Protein AF-A0A961RM47-F1 (afdb_monomer)

Radius of gyration: 22.59 Å; Cα contacts (8 Å, |Δi|>4): 693; chains: 1; bounding box: 58×52×68 Å

Nearest PDB structures (foldseek):
  6upo-assembly1_B  TM=9.984E-01  e=1.044E-50  Leishmania major strain Friedlin
  6mso-assembly1_A  TM=9.895E-01  e=4.069E-50  Leishmania major
  6uql-assembly1_A  TM=9.989E-01  e=3.129E-49  Leishmania major strain Friedlin
  6uqm-assembly1_B  TM=9.995E-01  e=8.415E-49  Leishmania major strain Friedlin
  6uq9-assembly1_B  TM=9.993E-01  e=1.013E-48  Leishmania major strain Friedlin

Solvent-accessible surface area (backbone atoms only — not comparable to full-atom values): 16684 Å² total; per-residue (Å²): 84,38,19,33,36,8,36,21,44,20,25,88,41,68,67,56,20,46,51,46,12,55,39,36,26,68,56,72,52,71,84,48,49,68,60,73,57,94,85,46,52,62,18,34,38,65,66,60,21,52,53,50,42,56,50,43,39,69,57,44,48,8,52,72,79,43,45,48,42,30,45,77,45,54,37,31,40,41,39,44,50,53,93,93,53,72,46,72,31,76,38,66,26,50,74,78,68,82,83,75,58,71,52,76,56,101,90,45,82,48,69,57,86,73,87,87,70,68,68,82,74,59,72,91,77,64,69,87,77,48,82,84,76,62,47,75,42,66,45,84,45,60,46,71,55,44,48,62,54,54,70,78,53,61,57,68,40,44,34,27,36,29,34,53,33,28,28,36,29,76,66,39,49,52,53,53,48,53,38,47,76,71,70,43,76,69,56,64,68,41,41,54,28,39,35,30,25,34,48,55,45,79,58,51,90,96,49,57,41,17,44,45,34,46,35,68,41,51,83,52,45,90,48,45,50,66,35,33,77,59,56,13,57,43,36,32,35,17,15,75,64,45,55,52,67,43,32,58,30,14,38,73,65,58,16,37,35,30,34,32,75,62,68,61,13,56,55,40,14,72,72,18,36,67,40,68,42,81,74,43,58,71,90,54,54,52,36,19,30,30,40,33,36,33,40,69,36,62,31,24,35,31,27,32,43,79,49,47,48,59,42,41,90,65,77,55,67

Structure (mmCIF, N/CA/C/O backbone):
data_AF-A0A961RM47-F1
#
_entry.id   AF-A0A961RM47-F1
#
loop_
_atom_site.group_PDB
_atom_site.id
_atom_site.type_symbol
_atom_site.label_atom_id
_atom_site.label_alt_id
_atom_site.label_comp_id
_atom_site.label_asym_id
_atom_site.label_entity_id
_atom_site.label_seq_id
_atom_site.pdbx_PDB_ins_code
_atom_site.Cartn_x
_atom_site.Cartn_y
_atom_site.Cartn_z
_atom_site.occupancy
_atom_site.B_iso_or_equiv
_atom_site.auth_seq_id
_atom_site.auth_comp_id
_atom_site.auth_asym_id
_atom_site.auth_atom_id
_atom_site.pdbx_PDB_model_num
ATOM 1 N N . PRO A 1 1 ? 4.386 -5.944 -2.459 1.00 93.81 1 PRO A N 1
ATOM 2 C CA . PRO A 1 1 ? 5.304 -6.974 -3.000 1.00 93.81 1 PRO A CA 1
ATOM 3 C C . PRO A 1 1 ? 4.533 -8.287 -3.236 1.00 93.81 1 PRO A C 1
ATOM 5 O O . PRO A 1 1 ? 3.444 -8.417 -2.668 1.00 93.81 1 PRO A O 1
ATOM 8 N N . PRO A 1 2 ? 5.068 -9.217 -4.049 1.00 98.00 2 PRO A N 1
ATOM 9 C CA . PRO A 1 2 ? 6.375 -9.130 -4.708 1.00 98.00 2 PRO A CA 1
ATOM 10 C C . PRO A 1 2 ? 6.425 -8.018 -5.769 1.00 98.00 2 PRO A C 1
ATOM 12 O O . PRO A 1 2 ? 5.392 -7.604 -6.293 1.00 98.00 2 PRO A O 1
ATOM 15 N N . TYR A 1 3 ? 7.605 -7.443 -5.983 1.00 98.69 3 TYR A N 1
ATOM 16 C CA . TYR A 1 3 ? 7.818 -6.315 -6.895 1.00 98.69 3 TYR A CA 1
ATOM 17 C C . TYR A 1 3 ? 8.601 -6.713 -8.142 1.00 98.69 3 TYR A C 1
ATOM 19 O O . TYR A 1 3 ? 9.455 -7.590 -8.084 1.00 98.69 3 TYR A O 1
ATOM 27 N N . HIS A 1 4 ? 8.382 -5.992 -9.234 1.00 98.81 4 HIS A N 1
ATOM 28 C CA . HIS A 1 4 ? 9.352 -5.909 -10.324 1.00 98.81 4 HIS A CA 1
ATOM 29 C C . HIS A 1 4 ? 10.201 -4.666 -10.092 1.00 98.81 4 HIS A C 1
ATOM 31 O O . HIS A 1 4 ? 9.726 -3.547 -10.304 1.00 98.81 4 HIS A O 1
ATOM 37 N N . LEU A 1 5 ? 11.403 -4.858 -9.549 1.00 98.81 5 LEU A N 1
ATOM 38 C CA . LEU A 1 5 ? 12.279 -3.769 -9.125 1.00 98.81 5 LEU A CA 1
ATOM 39 C C . LEU A 1 5 ? 13.073 -3.239 -10.317 1.00 98.81 5 LEU A C 1
ATOM 41 O O . LEU A 1 5 ? 13.723 -4.003 -11.018 1.00 98.81 5 LEU A O 1
ATOM 45 N N . ALA A 1 6 ? 13.064 -1.927 -10.516 1.00 98.88 6 ALA A N 1
ATOM 46 C CA . ALA A 1 6 ? 13.886 -1.250 -11.504 1.00 98.88 6 ALA A CA 1
ATOM 47 C C . ALA A 1 6 ? 14.847 -0.282 -10.823 1.00 98.88 6 ALA A C 1
ATOM 49 O O . ALA A 1 6 ? 14.439 0.512 -9.973 1.00 98.88 6 ALA A O 1
ATOM 50 N N . ILE A 1 7 ? 16.108 -0.329 -11.236 1.00 98.88 7 ILE A N 1
ATOM 51 C CA . ILE A 1 7 ? 17.166 0.568 -10.783 1.00 98.88 7 ILE A CA 1
ATOM 52 C C . ILE A 1 7 ? 17.839 1.156 -12.016 1.00 98.88 7 ILE A C 1
ATOM 54 O O . ILE A 1 7 ? 18.213 0.435 -12.937 1.00 98.88 7 ILE A O 1
ATOM 58 N N . VAL A 1 8 ? 17.993 2.475 -12.042 1.00 98.88 8 VAL A N 1
ATOM 59 C CA . VAL A 1 8 ? 18.683 3.174 -13.127 1.00 98.88 8 VAL A CA 1
ATOM 60 C C . VAL A 1 8 ? 19.821 3.990 -12.552 1.00 98.88 8 VAL A C 1
ATOM 62 O O . VAL A 1 8 ? 19.594 4.834 -11.687 1.00 98.88 8 VAL A O 1
ATOM 65 N N . ILE A 1 9 ? 21.033 3.748 -13.046 1.00 98.88 9 ILE A N 1
ATOM 66 C CA . ILE A 1 9 ? 22.265 4.395 -12.590 1.00 98.88 9 ILE A CA 1
ATOM 67 C C . ILE A 1 9 ? 22.810 5.255 -13.730 1.00 98.88 9 ILE A C 1
ATOM 69 O O . ILE A 1 9 ? 23.133 4.742 -14.802 1.00 98.88 9 ILE A O 1
ATOM 73 N N . GLY A 1 10 ? 22.945 6.555 -13.483 1.00 98.69 10 GLY A N 1
ATOM 74 C CA . GLY A 1 10 ? 23.274 7.539 -14.509 1.00 98.69 10 GLY A CA 1
ATOM 75 C C . GLY A 1 10 ? 22.025 8.130 -15.160 1.00 98.69 10 GLY A C 1
ATOM 76 O O . GLY A 1 10 ? 20.896 7.902 -14.727 1.00 98.69 10 GLY A O 1
ATOM 77 N N . GLY A 1 11 ? 22.226 8.924 -16.201 1.00 98.38 11 GLY A N 1
ATOM 78 C CA . GLY A 1 11 ? 21.185 9.702 -16.858 1.00 98.38 11 GLY A CA 1
ATOM 79 C C . GLY A 1 11 ? 21.648 11.133 -17.090 1.00 98.38 11 GLY A C 1
ATOM 80 O O . GLY A 1 11 ? 22.460 11.677 -16.338 1.00 98.38 11 GLY A O 1
ATOM 81 N N . THR A 1 12 ? 21.124 11.745 -18.146 1.00 98.25 12 THR A N 1
ATOM 82 C CA . THR A 1 12 ? 21.448 13.127 -18.526 1.00 98.25 12 THR A CA 1
ATOM 83 C C . THR A 1 12 ? 20.755 14.158 -17.637 1.00 98.25 12 THR A C 1
ATOM 85 O O . THR A 1 12 ? 21.216 15.291 -17.544 1.00 98.25 12 THR A O 1
ATOM 88 N N . SER A 1 13 ? 19.677 13.759 -16.962 1.00 98.62 13 SER A N 1
ATOM 89 C CA . SER A 1 13 ? 18.935 14.563 -15.994 1.00 98.62 13 SER A CA 1
ATOM 90 C C . SER A 1 13 ? 18.099 13.675 -15.067 1.00 98.62 13 SER A C 1
ATOM 92 O O . SER A 1 13 ? 17.970 12.464 -15.290 1.00 98.62 13 SER A O 1
ATOM 94 N N . ALA A 1 14 ? 17.527 14.265 -14.016 1.00 98.62 14 ALA A N 1
ATOM 95 C CA . ALA A 1 14 ? 16.688 13.540 -13.064 1.00 98.62 14 ALA A CA 1
ATOM 96 C C . ALA A 1 14 ? 15.416 12.989 -13.734 1.00 98.62 14 ALA A C 1
ATOM 98 O O . ALA A 1 14 ? 15.058 11.828 -13.545 1.00 98.62 14 ALA A O 1
ATOM 99 N N . GLU A 1 15 ? 14.763 13.787 -14.575 1.00 98.56 15 GLU A N 1
ATOM 100 C CA . GLU A 1 15 ? 13.557 13.403 -15.302 1.00 98.56 15 GLU A CA 1
ATOM 101 C C . GLU A 1 15 ? 13.822 12.311 -16.351 1.00 98.56 15 GLU A C 1
ATOM 103 O O . GLU A 1 15 ? 13.001 11.404 -16.511 1.00 98.56 15 GLU A O 1
ATOM 108 N N . MET A 1 16 ? 14.988 12.321 -17.009 1.00 98.75 16 MET A N 1
ATOM 109 C CA . MET A 1 16 ? 15.390 11.254 -17.932 1.00 98.75 16 MET A CA 1
ATOM 110 C C . MET A 1 16 ? 15.690 9.944 -17.189 1.00 98.75 16 MET A C 1
ATOM 112 O O . MET A 1 16 ? 15.254 8.872 -17.626 1.00 98.75 16 MET A O 1
ATOM 116 N N . ASN A 1 17 ? 16.350 10.024 -16.029 1.00 98.81 17 ASN A N 1
ATOM 117 C CA . ASN A 1 17 ? 16.557 8.874 -15.152 1.00 98.81 17 ASN A CA 1
ATOM 118 C C . ASN A 1 17 ? 15.210 8.277 -14.702 1.00 98.81 17 ASN A C 1
ATOM 120 O O . ASN A 1 17 ? 14.955 7.100 -14.954 1.00 98.81 17 ASN A O 1
ATOM 124 N N . LEU A 1 18 ? 14.299 9.082 -14.146 1.00 98.75 18 LEU A N 1
ATOM 125 C CA . LEU A 1 18 ? 12.999 8.602 -13.657 1.00 98.75 18 LEU A CA 1
ATOM 126 C C . LEU A 1 18 ? 12.091 8.069 -14.775 1.00 98.75 18 LEU A C 1
ATOM 128 O O . LEU A 1 18 ? 11.392 7.071 -14.577 1.00 98.75 18 LEU A O 1
ATOM 132 N N . LYS A 1 19 ? 12.133 8.662 -15.976 1.00 98.88 19 LYS A N 1
ATOM 133 C CA . LYS A 1 19 ? 11.473 8.094 -17.162 1.00 98.88 19 LYS A CA 1
ATOM 134 C C . LYS A 1 19 ? 12.024 6.704 -17.482 1.00 98.88 19 LYS A C 1
ATOM 136 O O . LYS A 1 19 ? 11.253 5.785 -17.753 1.00 98.88 19 LYS A O 1
ATOM 141 N N . THR A 1 20 ? 13.342 6.533 -17.424 1.00 98.88 20 THR A N 1
ATOM 142 C CA . THR A 1 20 ? 13.988 5.238 -17.673 1.00 98.88 20 THR A CA 1
ATOM 143 C C . THR A 1 20 ? 13.618 4.222 -16.594 1.00 98.88 20 THR A C 1
ATOM 145 O O . THR A 1 20 ? 13.301 3.086 -16.933 1.00 98.88 20 THR A O 1
ATOM 148 N N . VAL A 1 21 ? 13.550 4.627 -15.318 1.00 98.88 21 VAL A N 1
ATOM 149 C CA . VAL A 1 21 ? 13.086 3.768 -14.212 1.00 98.88 21 VAL A CA 1
ATOM 150 C C . VAL A 1 21 ? 11.674 3.260 -14.488 1.00 98.88 21 VAL A C 1
ATOM 152 O O . VAL A 1 21 ? 11.415 2.066 -14.353 1.00 98.88 21 VAL A O 1
ATOM 155 N N . LYS A 1 22 ? 10.764 4.147 -14.915 1.00 98.81 22 LYS A N 1
ATOM 156 C CA . LYS A 1 22 ? 9.390 3.778 -15.277 1.00 98.81 22 LYS A CA 1
ATOM 157 C C . LYS A 1 22 ? 9.361 2.734 -16.396 1.00 98.81 22 LYS A C 1
ATOM 159 O O . LYS A 1 22 ? 8.669 1.732 -16.257 1.00 98.81 22 LYS A O 1
ATOM 164 N N . LEU A 1 23 ? 10.110 2.946 -17.476 1.00 98.81 23 LEU A N 1
ATOM 165 C CA . LEU A 1 23 ? 10.148 2.010 -18.607 1.00 98.81 23 LEU A CA 1
ATOM 166 C C . LEU A 1 23 ? 10.798 0.668 -18.233 1.00 98.81 23 LEU A C 1
ATOM 168 O O . LEU A 1 23 ? 10.326 -0.391 -18.645 1.00 98.81 23 LEU A O 1
ATOM 172 N N . ALA A 1 24 ? 11.852 0.696 -17.417 1.00 98.81 24 ALA A N 1
ATOM 173 C CA . ALA A 1 24 ? 12.503 -0.505 -16.909 1.00 98.81 24 ALA A CA 1
ATOM 174 C C . ALA A 1 24 ? 11.564 -1.312 -15.995 1.00 98.81 24 ALA A C 1
ATOM 176 O O . ALA A 1 24 ? 11.477 -2.530 -16.137 1.00 98.81 24 ALA A O 1
ATOM 177 N N . SER A 1 25 ? 10.784 -0.657 -15.121 1.00 98.75 25 SER A N 1
ATOM 178 C CA . SER A 1 25 ? 9.844 -1.359 -14.231 1.00 98.75 25 SER A CA 1
ATOM 179 C C . SER A 1 25 ? 8.711 -2.048 -14.994 1.00 98.75 25 SER A C 1
ATOM 181 O O . SER A 1 25 ? 8.112 -2.990 -14.486 1.00 98.75 25 SER A O 1
ATOM 183 N N . THR A 1 26 ? 8.410 -1.598 -16.215 1.00 98.56 26 THR A N 1
ATOM 184 C CA . THR A 1 26 ? 7.428 -2.214 -17.122 1.00 98.56 26 THR A CA 1
ATOM 185 C C . THR A 1 26 ? 8.073 -3.125 -18.168 1.00 98.56 26 THR A C 1
ATOM 187 O O . THR A 1 26 ? 7.405 -3.489 -19.128 1.00 98.56 26 THR A O 1
ATOM 190 N N . ARG A 1 27 ? 9.362 -3.482 -18.011 1.00 98.69 27 ARG A N 1
ATOM 191 C CA . ARG A 1 27 ? 10.113 -4.424 -18.875 1.00 98.69 27 ARG A CA 1
ATOM 192 C C . ARG A 1 27 ? 10.206 -3.975 -20.336 1.00 98.69 27 ARG A C 1
ATOM 194 O O . ARG A 1 27 ? 10.596 -4.730 -21.219 1.00 98.69 27 ARG A O 1
ATOM 201 N N . TYR A 1 28 ? 9.922 -2.698 -20.591 1.00 98.75 28 TYR A N 1
ATOM 202 C CA . TYR A 1 28 ? 9.970 -2.103 -21.927 1.00 98.75 28 TYR A CA 1
ATOM 203 C C . TYR A 1 28 ? 11.396 -2.101 -22.500 1.00 98.75 28 TYR A C 1
ATOM 205 O O . TYR A 1 28 ? 11.596 -2.068 -23.710 1.00 98.75 28 TYR A O 1
ATOM 213 N N . LEU A 1 29 ? 12.395 -2.128 -21.616 1.00 98.56 29 LEU A N 1
ATOM 214 C CA . LEU A 1 29 ? 13.816 -2.029 -21.943 1.00 98.56 29 LEU A CA 1
ATOM 215 C C . LEU A 1 29 ? 14.546 -3.380 -21.900 1.00 98.56 29 LEU A C 1
ATOM 217 O O . LEU A 1 29 ? 15.774 -3.406 -21.937 1.00 98.56 29 LEU A O 1
ATOM 221 N N . ASP A 1 30 ? 13.823 -4.502 -21.843 1.00 98.56 30 ASP A N 1
ATOM 222 C CA . ASP A 1 30 ? 14.430 -5.836 -21.728 1.00 98.56 30 ASP A CA 1
ATOM 223 C C . ASP A 1 30 ? 15.307 -6.209 -22.934 1.00 98.56 30 ASP A C 1
ATOM 225 O O . ASP A 1 30 ? 16.220 -7.018 -22.783 1.00 98.56 30 ASP A O 1
ATOM 229 N N . GLY A 1 31 ? 15.061 -5.594 -24.097 1.00 98.19 31 GLY A N 1
ATOM 230 C CA . GLY A 1 31 ? 15.830 -5.782 -25.331 1.00 98.19 31 GLY A CA 1
ATOM 231 C C . GLY A 1 31 ? 17.058 -4.877 -25.496 1.00 98.19 31 GLY A C 1
ATOM 232 O O . GLY A 1 31 ? 17.636 -4.858 -26.581 1.00 98.19 31 GLY A O 1
ATOM 233 N N . LEU A 1 32 ? 17.449 -4.094 -24.482 1.00 98.56 32 LEU A N 1
ATOM 234 C CA . LEU A 1 32 ? 18.686 -3.305 -24.541 1.00 98.56 32 LEU A CA 1
ATOM 235 C C . LEU A 1 32 ? 19.937 -4.205 -24.636 1.00 98.56 32 LEU A C 1
ATOM 237 O O . LEU A 1 32 ? 19.917 -5.337 -24.147 1.00 98.56 32 LEU A O 1
ATOM 241 N N . PRO A 1 33 ? 21.059 -3.696 -25.188 1.00 98.38 33 PRO A N 1
ATOM 242 C CA . PRO A 1 33 ? 22.355 -4.360 -25.073 1.00 98.38 33 PRO A CA 1
ATOM 243 C C . PRO A 1 33 ? 22.712 -4.638 -23.609 1.00 98.38 33 PRO A C 1
ATOM 245 O O . PRO A 1 33 ? 22.282 -3.912 -22.715 1.00 98.38 33 PRO A O 1
ATOM 248 N N . THR A 1 34 ? 23.541 -5.650 -23.358 1.00 98.62 34 THR A N 1
ATOM 249 C CA . THR A 1 34 ? 23.945 -6.052 -21.995 1.00 98.62 34 THR A CA 1
ATOM 250 C C . THR A 1 34 ? 25.339 -5.566 -21.595 1.00 98.62 34 THR A C 1
ATOM 252 O O . THR A 1 34 ? 25.835 -5.878 -20.516 1.00 98.62 34 THR A O 1
ATOM 255 N N . LYS A 1 35 ? 25.993 -4.803 -22.474 1.00 97.81 35 LYS A N 1
ATOM 256 C CA . LYS A 1 35 ? 27.299 -4.176 -22.251 1.00 97.81 35 LYS A CA 1
ATOM 257 C C . LYS A 1 35 ? 27.274 -2.762 -22.811 1.00 97.81 35 LYS A C 1
ATOM 259 O O . LYS A 1 35 ? 26.608 -2.523 -23.815 1.00 97.81 35 LYS A O 1
ATOM 264 N N . GLY A 1 36 ? 27.992 -1.850 -22.166 1.00 96.62 36 GLY A N 1
ATOM 265 C CA . GLY A 1 36 ? 28.235 -0.513 -22.705 1.00 96.62 36 GLY A CA 1
ATOM 266 C C . GLY A 1 36 ? 29.292 -0.516 -23.810 1.00 96.62 36 GLY A C 1
ATOM 267 O O . GLY A 1 36 ? 29.974 -1.516 -24.041 1.00 96.62 36 GLY A O 1
ATOM 268 N N . SER A 1 37 ? 29.447 0.633 -24.459 1.00 96.81 37 SER A N 1
ATOM 269 C CA . SER A 1 37 ? 30.497 0.918 -25.439 1.00 96.81 37 SER A CA 1
ATOM 270 C C . SER A 1 37 ? 30.936 2.383 -25.333 1.00 96.81 37 SER A C 1
ATOM 272 O O . SER A 1 37 ? 30.352 3.156 -24.566 1.00 96.81 37 SER A O 1
ATOM 274 N N . GLU A 1 38 ? 31.959 2.767 -26.099 1.00 96.50 38 GLU A N 1
ATOM 275 C CA . GLU A 1 38 ? 32.467 4.147 -26.148 1.00 96.50 38 GLU A CA 1
ATOM 276 C C . GLU A 1 38 ? 31.421 5.157 -26.651 1.00 96.50 38 GLU A C 1
ATOM 278 O O . GLU A 1 38 ? 31.490 6.328 -26.285 1.00 96.50 38 GLU A O 1
ATOM 283 N N . ASP A 1 39 ? 30.392 4.701 -27.376 1.00 95.19 39 ASP A N 1
ATOM 284 C CA . ASP A 1 39 ? 29.266 5.534 -27.822 1.00 95.19 39 ASP A CA 1
ATOM 285 C C . ASP A 1 39 ? 28.391 6.033 -26.656 1.00 95.19 39 ASP A C 1
ATOM 287 O O . ASP A 1 39 ? 27.545 6.913 -26.829 1.00 95.19 39 ASP A O 1
ATOM 291 N N . GLY A 1 40 ? 28.550 5.457 -25.458 1.00 94.81 40 GLY A N 1
ATOM 292 C CA . GLY A 1 40 ? 27.826 5.881 -24.262 1.00 94.81 40 GLY A CA 1
ATOM 293 C C . GLY A 1 40 ? 26.329 5.566 -24.299 1.00 94.81 40 GLY A C 1
ATOM 294 O O . GLY A 1 40 ? 25.538 6.285 -23.694 1.00 94.81 40 GLY A O 1
ATOM 295 N N . HIS A 1 41 ? 25.905 4.511 -24.998 1.00 97.00 41 HIS A N 1
ATOM 296 C CA . HIS A 1 41 ? 24.499 4.099 -25.013 1.00 97.00 41 HIS A CA 1
ATOM 297 C C . HIS A 1 41 ? 24.063 3.424 -23.699 1.00 97.00 41 HIS A C 1
ATOM 299 O O . HIS A 1 41 ? 24.870 2.950 -22.898 1.00 97.00 41 HIS A O 1
ATOM 305 N N . ALA A 1 42 ? 22.746 3.345 -23.495 1.00 98.50 42 ALA A N 1
ATOM 306 C CA . ALA A 1 42 ? 22.155 2.603 -22.387 1.00 98.50 42 ALA A CA 1
ATOM 307 C C . ALA A 1 42 ? 22.419 1.095 -22.511 1.00 98.50 42 ALA A C 1
ATOM 309 O O . ALA A 1 42 ? 22.390 0.552 -23.619 1.00 98.50 42 ALA A O 1
ATOM 310 N N . PHE A 1 43 ? 22.597 0.403 -21.387 1.00 98.88 43 PHE A N 1
ATOM 311 C CA . PHE A 1 43 ? 22.668 -1.058 -21.367 1.00 98.88 43 PHE A CA 1
ATOM 312 C C . PHE A 1 43 ? 22.054 -1.645 -20.094 1.00 98.88 43 PHE A C 1
ATOM 314 O O . PHE A 1 43 ? 21.945 -0.968 -19.068 1.00 98.88 43 PHE A O 1
ATOM 321 N N . ARG A 1 44 ? 21.638 -2.909 -20.178 1.00 98.81 44 ARG A N 1
ATOM 322 C CA . ARG A 1 44 ? 21.087 -3.696 -19.076 1.00 98.81 44 ARG A CA 1
ATOM 323 C C . ARG A 1 44 ? 22.202 -4.469 -18.369 1.00 98.81 44 ARG A C 1
ATOM 325 O O . ARG A 1 44 ? 22.917 -5.245 -18.995 1.00 98.81 44 ARG A O 1
ATOM 332 N N . ASP A 1 45 ? 22.351 -4.254 -17.072 1.00 98.75 45 ASP A N 1
ATOM 333 C CA . ASP A 1 45 ? 23.419 -4.822 -16.246 1.00 98.75 45 ASP A CA 1
ATOM 334 C C . ASP A 1 45 ? 22.938 -6.113 -15.566 1.00 98.75 45 ASP A C 1
ATOM 336 O O . ASP A 1 45 ? 22.378 -6.094 -14.470 1.00 98.75 45 ASP A O 1
ATOM 340 N N . LEU A 1 46 ? 23.104 -7.244 -16.260 1.00 98.75 46 LEU A N 1
ATOM 341 C CA . LEU A 1 46 ? 22.588 -8.546 -15.814 1.00 98.75 46 LEU A CA 1
ATOM 342 C C . LEU A 1 46 ? 23.288 -9.087 -14.560 1.00 98.75 46 LEU A C 1
ATOM 344 O O . LEU A 1 46 ? 22.678 -9.829 -13.791 1.00 98.75 46 LEU A O 1
ATOM 348 N N . GLU A 1 47 ? 24.558 -8.734 -14.359 1.00 98.62 47 GLU A N 1
ATOM 349 C CA . GLU A 1 47 ? 25.313 -9.138 -13.173 1.00 98.62 47 GLU A CA 1
ATOM 350 C C . GLU A 1 47 ? 24.735 -8.448 -11.937 1.00 98.62 47 GLU A C 1
ATOM 352 O O . GLU A 1 47 ? 24.316 -9.117 -10.989 1.00 98.62 47 GLU A O 1
ATOM 357 N N . LEU A 1 48 ? 24.577 -7.122 -11.999 1.00 98.62 48 LEU A N 1
ATOM 358 C CA . LEU A 1 48 ? 24.008 -6.367 -10.890 1.00 98.62 48 LEU A CA 1
ATOM 359 C C . LEU A 1 48 ? 22.524 -6.704 -10.650 1.00 98.62 48 LEU A C 1
ATOM 361 O O . LEU A 1 48 ? 22.069 -6.696 -9.507 1.00 98.62 48 LEU A O 1
ATOM 365 N N . GLU A 1 49 ? 21.757 -7.056 -11.687 1.00 98.88 49 GLU A N 1
ATOM 366 C CA . GLU A 1 49 ? 20.402 -7.604 -11.513 1.00 98.88 49 GLU A CA 1
ATOM 367 C C . GLU A 1 49 ? 20.390 -8.864 -10.644 1.00 98.88 49 GLU A C 1
ATOM 369 O O . GLU A 1 49 ? 19.580 -8.958 -9.718 1.00 98.88 49 GLU A O 1
ATOM 374 N N . ALA A 1 50 ? 21.284 -9.819 -10.917 1.00 98.75 50 ALA A N 1
ATOM 375 C CA . ALA A 1 50 ? 21.362 -11.074 -10.177 1.00 98.75 50 ALA A CA 1
ATOM 376 C C . ALA A 1 50 ? 21.804 -10.852 -8.722 1.00 98.75 50 ALA A C 1
ATOM 378 O O . ALA A 1 50 ? 21.209 -11.421 -7.799 1.00 98.75 50 ALA A O 1
ATOM 379 N N . GLU A 1 51 ? 22.803 -9.994 -8.505 1.00 98.62 51 GLU A N 1
ATOM 380 C CA . GLU A 1 51 ? 23.269 -9.623 -7.166 1.00 98.62 51 GLU A CA 1
ATOM 381 C C . GLU A 1 51 ? 22.155 -8.980 -6.339 1.00 98.62 51 GLU A C 1
ATOM 383 O O . GLU A 1 51 ? 21.880 -9.406 -5.213 1.00 98.62 51 GLU A O 1
ATOM 388 N N . ILE A 1 52 ? 21.459 -7.995 -6.914 1.00 98.56 52 ILE A N 1
ATOM 389 C CA . ILE A 1 52 ? 20.375 -7.291 -6.230 1.00 98.56 52 ILE A CA 1
ATOM 390 C C . ILE A 1 52 ? 19.191 -8.225 -6.007 1.00 98.56 52 ILE A C 1
ATOM 392 O O . ILE A 1 52 ? 18.609 -8.207 -4.925 1.00 98.56 52 ILE A O 1
ATOM 396 N N . HIS A 1 53 ? 18.841 -9.092 -6.961 1.00 98.56 53 HIS A N 1
ATOM 397 C CA . HIS A 1 53 ? 17.755 -10.049 -6.748 1.00 98.56 53 HIS A CA 1
ATOM 398 C C . HIS A 1 53 ? 18.074 -10.991 -5.587 1.00 98.56 53 HIS A C 1
ATOM 400 O O . HIS A 1 53 ? 17.242 -11.158 -4.693 1.00 98.56 53 HIS A O 1
ATOM 406 N N . LYS A 1 54 ? 19.299 -11.522 -5.521 1.00 98.38 54 LYS A N 1
ATOM 407 C CA . LYS A 1 54 ? 19.757 -12.332 -4.385 1.00 98.38 54 LYS A CA 1
ATOM 408 C C . LYS A 1 54 ? 19.713 -11.547 -3.071 1.00 98.38 54 LYS A C 1
ATOM 410 O O . LYS A 1 54 ? 19.234 -12.076 -2.070 1.00 98.38 54 LYS A O 1
ATOM 415 N N . ALA A 1 55 ? 20.138 -10.283 -3.075 1.00 97.44 55 ALA A N 1
ATOM 416 C CA . ALA A 1 55 ? 20.060 -9.419 -1.900 1.00 97.44 55 ALA A CA 1
ATOM 417 C C . ALA A 1 55 ? 18.606 -9.211 -1.445 1.00 97.44 55 ALA A C 1
ATOM 419 O O . ALA A 1 55 ? 18.308 -9.366 -0.263 1.00 97.44 55 ALA A O 1
ATOM 420 N N . THR A 1 56 ? 17.674 -8.955 -2.372 1.00 97.06 56 THR A N 1
ATOM 421 C CA . THR A 1 56 ? 16.247 -8.781 -2.043 1.00 97.06 56 THR A CA 1
ATOM 422 C C . THR A 1 56 ? 15.644 -10.027 -1.390 1.00 97.06 56 THR A C 1
ATOM 424 O O . THR A 1 56 ? 14.826 -9.903 -0.478 1.00 97.06 56 THR A O 1
ATOM 427 N N . GLN A 1 57 ? 16.086 -11.221 -1.797 1.00 97.25 57 GLN A N 1
ATOM 428 C CA . GLN A 1 57 ? 15.644 -12.498 -1.232 1.00 97.25 57 GLN A CA 1
ATOM 429 C C . GLN A 1 57 ? 16.147 -12.728 0.199 1.00 97.25 57 GLN A C 1
ATOM 431 O O . GLN A 1 57 ? 15.490 -13.426 0.968 1.00 97.25 57 GLN A O 1
ATOM 436 N N . ALA A 1 58 ? 17.284 -12.129 0.561 1.00 95.44 58 ALA A N 1
ATOM 437 C CA . ALA A 1 58 ? 17.880 -12.225 1.892 1.00 95.44 58 ALA A CA 1
ATOM 438 C C . ALA A 1 58 ? 17.314 -11.203 2.898 1.00 95.44 58 ALA A C 1
ATOM 440 O O . ALA A 1 58 ? 17.614 -11.292 4.083 1.00 95.44 58 ALA A O 1
ATOM 441 N N . THR A 1 59 ? 16.485 -10.248 2.457 1.00 93.12 59 THR A N 1
ATOM 442 C CA . THR A 1 59 ? 15.942 -9.188 3.333 1.00 93.12 59 THR A CA 1
ATOM 443 C C . THR A 1 59 ? 14.983 -9.697 4.410 1.00 93.12 59 THR A C 1
ATOM 445 O O . THR A 1 59 ? 14.723 -8.986 5.372 1.00 93.12 59 THR A O 1
ATOM 448 N N . GLY A 1 60 ? 14.393 -10.883 4.230 1.00 93.00 60 GLY A N 1
ATOM 449 C CA . GLY A 1 60 ? 13.389 -11.436 5.141 1.00 93.00 60 GLY A CA 1
ATOM 450 C C . GLY A 1 60 ? 12.007 -10.774 5.067 1.00 93.00 60 GLY A C 1
ATOM 451 O O . GLY A 1 60 ? 11.082 -11.272 5.699 1.00 93.00 60 GLY A O 1
ATOM 452 N N . VAL A 1 61 ? 11.827 -9.706 4.276 1.00 93.94 61 VAL A N 1
ATOM 453 C CA . VAL A 1 61 ? 10.545 -8.983 4.109 1.00 93.94 61 VAL A CA 1
ATOM 454 C C . VAL A 1 61 ? 9.507 -9.819 3.369 1.00 93.94 61 VAL A C 1
ATOM 456 O O . VAL A 1 61 ? 8.317 -9.769 3.677 1.00 93.94 61 VAL A O 1
ATOM 459 N N . GLY A 1 62 ? 9.966 -10.568 2.368 1.00 96.12 62 GLY A N 1
ATOM 460 C CA . GLY A 1 62 ? 9.149 -11.444 1.544 1.00 96.12 62 GLY A CA 1
ATOM 461 C C . GLY A 1 62 ? 7.930 -10.786 0.899 1.00 96.12 62 GLY A C 1
ATOM 462 O O . GLY A 1 62 ? 7.912 -9.596 0.565 1.00 96.12 62 GLY A O 1
ATOM 463 N N . ALA A 1 63 ? 6.897 -11.601 0.695 1.00 97.25 63 ALA A N 1
ATOM 464 C CA . ALA A 1 63 ? 5.650 -11.178 0.078 1.00 97.25 63 ALA A CA 1
ATOM 465 C C . ALA A 1 63 ? 4.723 -10.565 1.140 1.00 97.25 63 ALA A C 1
ATOM 467 O O . ALA A 1 63 ? 3.756 -11.174 1.579 1.00 97.25 63 ALA A O 1
ATOM 468 N N . GLN A 1 64 ? 5.026 -9.322 1.519 1.00 96.81 64 GLN A N 1
ATOM 469 C CA . GLN A 1 64 ? 4.293 -8.474 2.475 1.00 96.81 64 GLN A CA 1
ATOM 470 C C . GLN A 1 64 ? 4.498 -8.852 3.942 1.00 96.81 64 GLN A C 1
ATOM 472 O O . GLN A 1 64 ? 4.797 -7.959 4.725 1.00 96.81 64 GLN A O 1
ATOM 477 N N . PHE A 1 65 ? 4.382 -10.131 4.300 1.00 95.44 65 PHE A N 1
ATOM 478 C CA . PHE A 1 65 ? 4.409 -10.605 5.690 1.00 95.44 65 PHE A CA 1
ATOM 479 C C . PHE A 1 65 ? 5.530 -11.621 5.938 1.00 95.44 65 PHE A C 1
ATOM 481 O O . PHE A 1 65 ? 5.303 -12.715 6.445 1.00 95.44 65 PHE A O 1
ATOM 488 N N . GLY A 1 66 ? 6.757 -11.249 5.587 1.00 93.88 66 GLY A N 1
ATOM 489 C CA . GLY A 1 66 ? 7.942 -12.066 5.815 1.00 93.88 66 GLY A CA 1
ATOM 490 C C . GLY A 1 66 ? 8.253 -13.048 4.681 1.00 93.88 66 GLY A C 1
ATOM 491 O O . GLY A 1 66 ? 7.405 -13.398 3.856 1.00 93.88 66 GLY A O 1
ATOM 492 N N . GLY A 1 67 ? 9.509 -13.491 4.621 1.00 95.00 67 GLY A N 1
ATOM 493 C CA . GLY A 1 67 ? 9.977 -14.551 3.724 1.00 95.00 67 GLY A CA 1
ATOM 494 C C . GLY A 1 67 ? 10.886 -14.069 2.590 1.00 95.00 67 GLY A C 1
ATOM 495 O O . GLY A 1 67 ? 11.586 -13.065 2.706 1.00 95.00 67 GLY A O 1
ATOM 496 N N . LYS A 1 68 ? 10.887 -14.813 1.478 1.00 96.94 68 LYS A N 1
ATOM 497 C CA . LYS A 1 68 ? 11.856 -14.657 0.375 1.00 96.94 68 LYS A CA 1
ATOM 498 C C . LYS A 1 68 ? 11.415 -13.688 -0.728 1.00 96.94 68 LYS A C 1
ATOM 500 O O . LYS A 1 68 ? 12.226 -12.962 -1.292 1.00 96.94 68 LYS A O 1
ATOM 505 N N . TYR A 1 69 ? 10.133 -13.695 -1.086 1.00 98.00 69 TYR A N 1
ATOM 506 C CA . TYR A 1 69 ? 9.640 -13.081 -2.327 1.00 98.00 69 TYR A CA 1
ATOM 507 C C . TYR A 1 69 ? 9.356 -11.578 -2.207 1.00 98.00 69 TYR A C 1
ATOM 509 O O . TYR A 1 69 ? 8.235 -11.121 -2.424 1.00 98.00 69 TYR A O 1
ATOM 517 N N . PHE A 1 70 ? 10.379 -10.788 -1.873 1.00 98.06 70 PHE A N 1
ATOM 518 C CA . PHE A 1 70 ? 10.265 -9.329 -1.915 1.00 98.06 70 PHE A CA 1
ATOM 519 C C . PHE A 1 70 ? 10.167 -8.810 -3.356 1.00 98.06 70 PHE A C 1
ATOM 521 O O . PHE A 1 70 ? 9.344 -7.942 -3.655 1.00 98.06 70 PHE A O 1
ATOM 528 N N . CYS A 1 71 ? 10.959 -9.389 -4.263 1.00 98.56 71 CYS A N 1
ATOM 529 C CA . CYS A 1 71 ? 10.939 -9.097 -5.695 1.00 98.56 71 CYS A CA 1
ATOM 530 C C . CYS A 1 71 ? 10.663 -10.368 -6.509 1.00 98.56 71 CYS A C 1
ATOM 532 O O . CYS A 1 71 ? 11.243 -11.422 -6.236 1.00 98.56 71 CYS A O 1
ATOM 534 N N . HIS A 1 72 ? 9.803 -10.255 -7.522 1.00 98.50 72 HIS A N 1
ATOM 535 C CA . HIS A 1 72 ? 9.687 -11.238 -8.596 1.00 98.50 72 HIS A CA 1
ATOM 536 C C . HIS A 1 72 ? 11.004 -11.306 -9.373 1.00 98.50 72 HIS A C 1
ATOM 538 O O . HIS A 1 72 ? 11.585 -12.378 -9.504 1.00 98.50 72 HIS A O 1
ATOM 544 N N . ASP A 1 73 ? 11.493 -10.148 -9.815 1.00 98.69 73 ASP A N 1
ATOM 545 C CA . ASP A 1 73 ? 12.744 -9.971 -10.547 1.00 98.69 73 ASP A CA 1
ATOM 546 C C . ASP A 1 73 ? 13.271 -8.529 -10.399 1.00 98.69 73 ASP A C 1
ATOM 548 O O . ASP A 1 73 ? 12.665 -7.683 -9.728 1.00 98.69 73 ASP A O 1
ATOM 552 N N . VAL A 1 74 ? 14.436 -8.274 -11.000 1.00 98.88 74 VAL A N 1
ATOM 553 C CA . VAL A 1 74 ? 15.119 -6.976 -10.998 1.00 98.88 74 VAL A CA 1
ATOM 554 C C . VAL A 1 74 ? 15.479 -6.584 -12.435 1.00 98.88 74 VAL A C 1
ATOM 556 O O . VAL A 1 74 ? 15.747 -7.446 -13.274 1.00 98.88 74 VAL A O 1
ATOM 559 N N . ARG A 1 75 ? 15.463 -5.282 -12.727 1.00 98.88 75 ARG A N 1
ATOM 560 C CA . ARG A 1 75 ? 16.036 -4.655 -13.921 1.00 98.88 75 ARG A CA 1
ATOM 561 C C . ARG A 1 75 ? 17.015 -3.569 -13.506 1.00 98.88 75 ARG A C 1
ATOM 563 O O . ARG A 1 75 ? 16.645 -2.687 -12.732 1.00 98.88 75 ARG A O 1
ATOM 570 N N . VAL A 1 76 ? 18.234 -3.604 -14.035 1.00 98.94 76 VAL A N 1
ATOM 571 C CA . VAL A 1 76 ? 19.245 -2.571 -13.786 1.00 98.94 76 VAL A CA 1
ATOM 572 C C . VAL A 1 76 ? 19.687 -1.973 -15.110 1.00 98.94 76 VAL A C 1
ATOM 574 O O . VAL A 1 76 ? 20.286 -2.656 -15.934 1.00 98.94 76 VAL A O 1
ATOM 577 N N . ILE A 1 77 ? 19.400 -0.686 -15.318 1.00 98.88 77 ILE A N 1
ATOM 578 C CA . ILE A 1 77 ? 19.806 0.040 -16.526 1.00 98.88 77 ILE A CA 1
ATOM 579 C C . ILE A 1 77 ? 20.921 1.025 -16.186 1.00 98.88 77 ILE A C 1
ATOM 581 O O . ILE A 1 77 ? 20.788 1.876 -15.304 1.00 98.88 77 ILE A O 1
ATOM 585 N N . ARG A 1 78 ? 22.024 0.930 -16.920 1.00 98.81 78 ARG A N 1
ATOM 586 C CA . ARG A 1 78 ? 23.152 1.858 -16.853 1.00 98.81 78 ARG A CA 1
ATOM 587 C C . ARG A 1 78 ? 23.015 2.870 -17.981 1.00 98.81 78 ARG A C 1
ATOM 589 O O . ARG A 1 78 ? 22.799 2.494 -19.132 1.00 98.81 78 ARG A O 1
ATOM 596 N N . LEU A 1 79 ? 23.130 4.148 -17.644 1.00 98.81 79 LEU A N 1
ATOM 597 C CA . LEU A 1 79 ? 23.034 5.266 -18.578 1.00 98.81 79 LEU A CA 1
ATOM 598 C C . LEU A 1 79 ? 24.322 6.102 -18.557 1.00 98.81 79 LEU A C 1
ATOM 600 O O . LEU A 1 79 ? 24.981 6.177 -17.513 1.00 98.81 79 LEU A O 1
ATOM 604 N N . PRO A 1 80 ? 24.658 6.796 -19.661 1.00 98.31 80 PRO A N 1
ATOM 605 C CA . PRO A 1 80 ? 25.693 7.822 -19.637 1.00 98.31 80 PRO A CA 1
ATOM 606 C C . PRO A 1 80 ? 25.302 8.947 -18.675 1.00 98.31 80 PRO A C 1
ATOM 608 O O . PRO A 1 80 ? 24.134 9.136 -18.324 1.00 98.31 80 PRO A O 1
ATOM 611 N N . ARG A 1 81 ? 26.292 9.721 -18.242 1.00 98.50 81 ARG A N 1
ATOM 612 C CA . ARG A 1 81 ? 26.101 10.814 -17.287 1.00 98.50 81 ARG A CA 1
ATOM 613 C C . ARG A 1 81 ? 27.108 11.923 -17.543 1.00 98.50 81 ARG A C 1
ATOM 615 O O . ARG A 1 81 ? 28.211 11.668 -18.020 1.00 98.50 81 ARG A O 1
ATOM 622 N N . HIS A 1 82 ? 26.753 13.139 -17.148 1.00 98.38 82 HIS A N 1
ATOM 623 C CA . HIS A 1 82 ? 27.731 14.212 -17.018 1.00 98.38 82 HIS A CA 1
ATOM 624 C C . HIS A 1 82 ? 28.781 13.842 -15.950 1.00 98.38 82 HIS A C 1
ATOM 626 O O . HIS A 1 82 ? 28.447 13.218 -14.942 1.00 98.38 82 HIS A O 1
ATOM 632 N N . GLY A 1 83 ? 30.044 14.243 -16.134 1.00 98.12 83 GLY A N 1
ATOM 633 C CA . GLY A 1 83 ? 31.147 13.864 -15.235 1.00 98.12 83 GLY A CA 1
ATOM 634 C C . GLY A 1 83 ? 30.889 14.210 -13.761 1.00 98.12 83 GLY A C 1
ATOM 635 O O . GLY A 1 83 ? 31.171 13.399 -12.880 1.00 98.12 83 GLY A O 1
ATOM 636 N N . ALA A 1 84 ? 30.256 15.360 -13.516 1.00 98.44 84 ALA A N 1
ATOM 637 C CA . ALA A 1 84 ? 29.897 15.868 -12.188 1.00 98.44 84 ALA A CA 1
ATOM 638 C C . ALA A 1 84 ? 28.538 15.374 -11.642 1.00 98.44 84 ALA A C 1
ATOM 640 O O . ALA A 1 84 ? 28.039 15.918 -10.660 1.00 98.44 84 ALA A O 1
ATOM 641 N N . SER A 1 85 ? 27.890 14.395 -12.281 1.00 98.31 85 SER A N 1
ATOM 642 C CA . SER A 1 85 ? 26.545 13.948 -11.895 1.00 98.31 85 SER A CA 1
ATOM 643 C C . SER A 1 85 ? 26.422 12.431 -11.935 1.00 98.31 85 SER A C 1
ATOM 645 O O . SER A 1 85 ? 27.029 11.779 -12.781 1.00 98.31 85 SER A O 1
ATOM 647 N N . LEU A 1 86 ? 25.612 11.868 -11.037 1.00 98.38 86 LEU A N 1
ATOM 648 C CA . LEU A 1 86 ? 25.240 10.451 -11.020 1.00 98.38 86 LEU A CA 1
ATOM 649 C C . LEU A 1 86 ? 23.825 10.309 -10.431 1.00 98.38 86 LEU A C 1
ATOM 651 O O . LEU A 1 86 ? 23.685 9.955 -9.261 1.00 98.38 86 LEU A O 1
ATOM 655 N N . PRO A 1 87 ? 22.763 10.631 -11.193 1.00 98.50 87 PRO A N 1
ATOM 656 C CA . PRO A 1 87 ? 21.410 10.367 -10.728 1.00 98.50 87 PRO A CA 1
ATOM 657 C C . PRO A 1 87 ? 21.201 8.853 -10.609 1.00 98.50 87 PRO A C 1
ATOM 659 O O . PRO A 1 87 ? 21.620 8.087 -11.480 1.00 98.50 87 PRO A O 1
ATOM 662 N N . ILE A 1 88 ? 20.567 8.427 -9.520 1.00 98.75 88 ILE A N 1
ATOM 663 C CA . ILE A 1 88 ? 20.174 7.037 -9.296 1.00 98.75 88 ILE A CA 1
ATOM 664 C C . ILE A 1 88 ? 18.688 7.031 -8.973 1.00 98.75 88 ILE A C 1
ATOM 666 O O . ILE A 1 88 ? 18.247 7.724 -8.058 1.00 98.75 88 ILE A O 1
ATOM 670 N N . GLY A 1 89 ? 17.925 6.255 -9.731 1.00 98.75 89 GLY A N 1
ATOM 671 C CA . GLY A 1 89 ? 16.485 6.137 -9.563 1.00 98.75 89 GLY A CA 1
ATOM 672 C C . GLY A 1 89 ? 16.090 4.703 -9.278 1.00 98.75 89 GLY A C 1
ATOM 673 O O . GLY A 1 89 ? 16.652 3.766 -9.846 1.00 98.75 89 GLY A O 1
ATOM 674 N N . LEU A 1 90 ? 15.120 4.544 -8.384 1.00 98.69 90 LEU A N 1
ATOM 675 C CA . LEU A 1 90 ? 14.555 3.260 -8.003 1.00 98.69 90 LEU A CA 1
ATOM 676 C C . LEU A 1 90 ? 13.041 3.323 -8.173 1.00 98.69 90 LEU A C 1
ATOM 678 O O . LEU A 1 90 ? 12.403 4.319 -7.834 1.00 98.69 90 LEU A O 1
ATOM 682 N N . GLY A 1 91 ? 12.459 2.251 -8.692 1.00 98.56 91 GLY A N 1
ATOM 683 C CA . GLY A 1 91 ? 11.022 2.151 -8.893 1.00 98.56 91 GLY A CA 1
ATOM 684 C C . GLY A 1 91 ? 10.566 0.708 -8.915 1.00 98.56 91 GLY A C 1
ATOM 685 O O . GLY A 1 91 ? 11.362 -0.212 -9.068 1.00 98.56 91 GLY A O 1
ATOM 686 N N . VAL A 1 92 ? 9.264 0.506 -8.748 1.00 98.75 92 VAL A N 1
ATOM 687 C CA . VAL A 1 92 ? 8.667 -0.828 -8.746 1.00 98.75 92 VAL A CA 1
ATOM 688 C C . VAL A 1 92 ? 7.436 -0.864 -9.636 1.00 98.75 92 VAL A C 1
ATOM 690 O O . VAL A 1 92 ? 6.671 0.104 -9.681 1.00 98.75 92 VAL A O 1
ATOM 693 N N . SER A 1 93 ? 7.210 -2.002 -10.289 1.00 98.75 93 SER A N 1
ATOM 694 C CA . SER A 1 93 ? 5.847 -2.424 -10.608 1.00 98.75 93 SER A CA 1
ATOM 695 C C . SER A 1 93 ? 5.316 -3.283 -9.464 1.00 98.75 93 SER A C 1
ATOM 697 O O . SER A 1 93 ? 6.044 -4.097 -8.888 1.00 98.75 93 SER A O 1
ATOM 699 N N . CYS A 1 94 ? 4.071 -3.038 -9.069 1.00 98.19 94 CYS A N 1
ATOM 700 C CA . CYS A 1 94 ? 3.434 -3.725 -7.951 1.00 98.19 94 CYS A CA 1
ATOM 701 C C . CYS A 1 94 ? 2.692 -4.984 -8.422 1.00 98.19 94 CYS A C 1
ATOM 703 O O . CYS A 1 94 ? 2.696 -5.300 -9.603 1.00 98.19 94 CYS A O 1
ATOM 705 N N . SER A 1 95 ? 2.007 -5.678 -7.509 1.00 98.19 95 SER A N 1
ATOM 706 C CA . SER A 1 95 ? 1.186 -6.853 -7.847 1.00 98.19 95 SER A CA 1
ATOM 707 C C . SER A 1 95 ? 0.074 -6.550 -8.862 1.00 98.19 95 SER A C 1
ATOM 709 O O . SER A 1 95 ? -0.403 -7.452 -9.535 1.00 98.19 95 SER A O 1
ATOM 711 N N . ALA A 1 96 ? -0.326 -5.283 -8.998 1.00 97.94 96 ALA A N 1
ATOM 712 C CA . ALA A 1 96 ? -1.171 -4.816 -10.090 1.00 97.94 96 ALA A CA 1
ATOM 713 C C . ALA A 1 96 ? -0.304 -4.363 -11.284 1.00 97.94 96 ALA A C 1
ATOM 715 O O . ALA A 1 96 ? -0.362 -3.194 -11.686 1.00 97.94 96 ALA A O 1
ATOM 716 N N . ASP A 1 97 ? 0.504 -5.294 -11.801 1.00 98.44 97 ASP A N 1
ATOM 717 C CA . ASP A 1 97 ? 1.423 -5.119 -12.931 1.00 98.44 97 ASP A CA 1
ATOM 718 C C . ASP A 1 97 ? 0.631 -4.979 -14.239 1.00 98.44 97 ASP A C 1
ATOM 720 O O . ASP A 1 97 ? 0.072 -5.948 -14.746 1.00 98.44 97 ASP A O 1
ATOM 724 N N . ARG A 1 98 ? 0.470 -3.744 -14.724 1.00 98.25 98 ARG A N 1
ATOM 725 C CA . ARG A 1 98 ? -0.538 -3.389 -15.735 1.00 98.25 98 ARG A CA 1
ATOM 726 C C . ARG A 1 98 ? 0.062 -2.502 -16.815 1.00 98.25 98 ARG A C 1
ATOM 728 O O . ARG A 1 98 ? 0.026 -1.275 -16.723 1.00 98.25 98 ARG A O 1
ATOM 735 N N . GLN A 1 99 ? 0.552 -3.146 -17.860 1.00 98.38 99 GLN A N 1
ATOM 736 C CA . GLN A 1 99 ? 0.990 -2.533 -19.105 1.00 98.38 99 GLN A CA 1
ATOM 737 C C . GLN A 1 99 ? 0.558 -3.428 -20.268 1.00 98.38 99 GLN A C 1
ATOM 739 O O . GLN A 1 99 ? 0.440 -4.639 -20.098 1.00 98.38 99 GLN A O 1
ATOM 744 N N . ALA A 1 100 ? 0.319 -2.822 -21.427 1.00 98.44 100 ALA A N 1
ATOM 745 C CA . ALA A 1 100 ? 0.113 -3.526 -22.684 1.00 98.44 100 ALA A CA 1
ATOM 746 C C . ALA A 1 100 ? 0.702 -2.675 -23.813 1.00 98.44 100 ALA A C 1
ATOM 748 O O . ALA A 1 100 ? 0.399 -1.482 -23.918 1.00 98.44 100 ALA A O 1
ATOM 749 N N . LEU A 1 101 ? 1.554 -3.263 -24.643 1.00 98.31 101 LEU A N 1
ATOM 750 C CA . LEU A 1 101 ? 2.065 -2.633 -25.851 1.00 98.31 101 LEU A CA 1
ATOM 751 C C . LEU A 1 101 ? 0.963 -2.555 -26.910 1.00 98.31 101 LEU A C 1
ATOM 753 O O . LEU A 1 101 ? 0.113 -3.433 -27.027 1.00 98.31 101 LEU A O 1
ATOM 757 N N . GLY A 1 102 ? 1.009 -1.514 -27.731 1.00 98.31 102 GLY A N 1
ATOM 758 C CA . GLY A 1 102 ? 0.141 -1.371 -28.891 1.00 98.31 102 GLY A CA 1
ATOM 759 C C . GLY A 1 102 ? 0.910 -0.769 -30.056 1.00 98.31 102 GLY A C 1
ATOM 760 O O . GLY A 1 102 ? 1.878 -0.033 -29.859 1.00 98.31 102 GLY A O 1
ATOM 761 N N . LYS A 1 103 ? 0.496 -1.091 -31.279 1.00 98.31 103 LYS A N 1
ATOM 762 C CA . LYS A 1 103 ? 1.047 -0.487 -32.498 1.00 98.31 103 LYS A CA 1
ATOM 763 C C . LYS A 1 103 ? -0.015 -0.357 -33.579 1.00 98.31 103 LYS A C 1
ATOM 765 O O . LYS A 1 103 ? -0.923 -1.178 -33.674 1.00 98.31 103 LYS A O 1
ATOM 770 N N . ILE A 1 104 ? 0.146 0.657 -34.419 1.00 98.69 104 ILE A N 1
ATOM 771 C CA . ILE A 1 104 ? -0.658 0.868 -35.622 1.00 98.69 104 ILE A CA 1
ATOM 772 C C . ILE A 1 104 ? 0.285 0.740 -36.812 1.00 98.69 104 ILE A C 1
ATOM 774 O O . ILE A 1 104 ? 1.345 1.367 -36.836 1.00 98.69 104 ILE A O 1
ATOM 778 N N . THR A 1 105 ? -0.075 -0.094 -37.780 1.00 98.44 105 THR A N 1
ATOM 779 C CA . THR A 1 105 ? 0.679 -0.268 -39.027 1.00 98.44 105 THR A CA 1
ATOM 780 C C . THR A 1 105 ? -0.266 -0.151 -40.219 1.00 98.44 105 THR A C 1
ATOM 782 O O . THR A 1 105 ? -1.479 -0.022 -40.055 1.00 98.44 105 THR A O 1
ATOM 785 N N . LYS A 1 106 ? 0.279 -0.245 -41.437 1.00 98.25 106 LYS A N 1
ATOM 786 C CA . LYS A 1 106 ? -0.530 -0.364 -42.661 1.00 98.25 106 LYS A CA 1
ATOM 787 C C . LYS A 1 106 ? -1.486 -1.572 -42.649 1.00 98.25 106 LYS A C 1
ATOM 789 O O . LYS A 1 106 ? -2.443 -1.581 -43.410 1.00 98.25 106 LYS A O 1
ATOM 794 N N . ASP A 1 107 ? -1.221 -2.564 -41.797 1.00 98.12 107 ASP A N 1
ATOM 795 C CA . ASP A 1 107 ? -1.979 -3.814 -41.701 1.00 98.12 107 ASP A CA 1
ATOM 796 C C . ASP A 1 107 ? -3.069 -3.760 -40.610 1.00 98.12 107 ASP A C 1
ATOM 798 O O . ASP A 1 107 ? -3.837 -4.709 -40.472 1.00 98.12 107 ASP A O 1
ATOM 802 N N . GLY A 1 108 ? -3.154 -2.671 -39.829 1.00 98.62 108 GLY A N 1
ATOM 803 C CA . GLY A 1 108 ? -4.215 -2.456 -38.839 1.00 98.62 108 GLY A CA 1
ATOM 804 C C . GLY A 1 108 ? -3.739 -2.008 -37.455 1.00 98.62 108 GLY A C 1
ATOM 805 O O . GLY A 1 108 ? -2.645 -1.461 -37.283 1.00 98.62 108 GLY A O 1
ATOM 806 N N . ILE A 1 109 ? -4.604 -2.227 -36.460 1.00 98.56 109 ILE A N 1
ATOM 807 C CA . ILE A 1 109 ? -4.378 -1.897 -35.047 1.00 98.56 109 ILE A CA 1
ATOM 808 C C . ILE A 1 109 ? -4.056 -3.188 -34.294 1.00 98.56 109 ILE A C 1
ATOM 810 O O . ILE A 1 109 ? -4.831 -4.142 -34.328 1.00 98.56 109 ILE A O 1
ATOM 814 N N . PHE A 1 110 ? -2.929 -3.205 -33.588 1.00 98.62 110 PHE A N 1
ATOM 815 C CA . PHE A 1 110 ? -2.444 -4.359 -32.839 1.00 98.62 110 PHE A CA 1
ATOM 816 C C . PHE A 1 110 ? -2.294 -3.999 -31.365 1.00 98.62 110 PHE A C 1
ATOM 818 O O . PHE A 1 110 ? -1.755 -2.941 -31.029 1.00 98.62 110 PHE A O 1
ATOM 825 N N . LEU A 1 111 ? -2.715 -4.914 -30.496 1.00 98.56 111 LEU A N 1
ATOM 826 C CA . LEU A 1 111 ? -2.575 -4.822 -29.048 1.00 98.56 111 LEU A CA 1
ATOM 827 C C . LEU A 1 111 ? -1.876 -6.083 -28.531 1.00 98.56 111 LEU A C 1
ATOM 829 O O . LEU A 1 111 ? -2.081 -7.174 -29.066 1.00 98.56 111 LEU A O 1
ATOM 833 N N . GLU A 1 112 ? -1.041 -5.929 -27.510 1.00 98.56 112 GLU A N 1
ATOM 834 C CA . GLU A 1 112 ? -0.399 -7.035 -26.811 1.00 98.56 112 GLU A CA 1
ATOM 835 C C . GLU A 1 112 ? -1.442 -8.013 -26.266 1.00 98.56 112 GLU A C 1
ATOM 837 O O . GLU A 1 112 ? -2.407 -7.630 -25.599 1.00 98.56 112 GLU A O 1
ATOM 842 N N . LYS A 1 113 ? -1.240 -9.299 -26.560 1.00 98.25 113 LYS A N 1
ATOM 843 C CA . LYS A 1 113 ? -2.080 -10.367 -26.033 1.00 98.25 113 LYS A CA 1
ATOM 844 C C . LYS A 1 113 ? -1.632 -10.691 -24.611 1.00 98.25 113 LYS A C 1
ATOM 846 O O . LYS A 1 113 ? -0.563 -11.265 -24.422 1.00 98.25 113 LYS A O 1
ATOM 851 N N . LEU A 1 114 ? -2.472 -10.358 -23.639 1.00 98.25 114 LEU A N 1
ATOM 852 C CA . LEU A 1 114 ? -2.307 -10.781 -22.250 1.00 98.25 114 LEU A CA 1
ATOM 853 C C . LEU A 1 114 ? -2.892 -12.184 -22.023 1.00 98.25 114 LEU A C 1
ATOM 855 O O . LEU A 1 114 ? -3.600 -12.729 -22.874 1.00 98.25 114 LEU A O 1
ATOM 859 N N . GLU A 1 115 ? -2.593 -12.761 -20.860 1.00 97.69 115 GLU A N 1
ATOM 860 C CA . GLU A 1 115 ? -3.190 -14.021 -20.422 1.00 97.69 115 GLU A CA 1
ATOM 861 C C . GLU A 1 115 ? -4.695 -13.869 -20.163 1.00 97.69 115 GLU A C 1
ATOM 863 O O . GLU A 1 115 ? -5.112 -12.967 -19.437 1.00 97.69 115 GLU A O 1
ATOM 868 N N . THR A 1 116 ? -5.502 -14.781 -20.708 1.00 97.69 116 THR A N 1
ATOM 869 C CA . THR A 1 116 ? -6.962 -14.803 -20.509 1.00 97.69 116 THR A CA 1
ATOM 870 C C . THR A 1 116 ? -7.434 -15.978 -19.657 1.00 97.69 116 THR A C 1
ATOM 872 O O . THR A 1 116 ? -8.567 -15.956 -19.189 1.00 97.69 116 THR A O 1
ATOM 875 N N . ASP A 1 117 ? -6.582 -16.981 -19.435 1.00 97.19 117 ASP A N 1
ATOM 876 C CA . ASP A 1 117 ? -6.807 -18.096 -18.517 1.00 97.19 117 ASP A CA 1
ATOM 877 C C . ASP A 1 117 ? -5.720 -18.110 -17.426 1.00 97.19 117 ASP A C 1
ATOM 879 O O . ASP A 1 117 ? -4.758 -18.883 -17.484 1.00 97.19 117 ASP A O 1
ATOM 883 N N . PRO A 1 118 ? -5.824 -17.223 -16.417 1.00 95.88 118 PRO A N 1
ATOM 884 C CA . PRO A 1 118 ? -4.876 -17.209 -15.309 1.00 95.88 118 PRO A CA 1
ATOM 885 C C . PRO A 1 118 ? -5.035 -18.419 -14.373 1.00 95.88 118 PRO A C 1
ATOM 887 O O . PRO A 1 118 ? -4.129 -18.686 -13.585 1.00 95.88 118 PRO A O 1
ATOM 890 N N . GLY A 1 119 ? -6.149 -19.163 -14.454 1.00 94.25 119 GLY A N 1
ATOM 891 C CA . GLY A 1 119 ? -6.437 -20.308 -13.585 1.00 94.25 119 GLY A CA 1
ATOM 892 C C . GLY A 1 119 ? -5.405 -21.427 -13.710 1.00 94.25 119 GLY A C 1
ATOM 893 O O . GLY A 1 119 ? -5.084 -22.075 -12.721 1.00 94.25 119 GLY A O 1
ATOM 894 N N . LYS A 1 120 ? -4.787 -21.580 -14.886 1.00 95.75 120 LYS A N 1
ATOM 895 C CA . LYS A 1 120 ? -3.710 -22.554 -15.124 1.00 95.75 120 LYS A CA 1
ATOM 896 C C . LYS A 1 120 ? -2.442 -22.345 -14.283 1.00 95.75 120 LYS A C 1
ATOM 898 O O . LYS A 1 120 ? -1.609 -23.242 -14.223 1.00 95.75 120 LYS A O 1
ATOM 903 N N . TYR A 1 121 ? -2.257 -21.162 -13.687 1.00 95.56 121 TYR A N 1
ATOM 904 C CA . TYR A 1 121 ? -1.133 -20.876 -12.787 1.00 95.56 121 TYR A CA 1
ATOM 905 C C . TYR A 1 121 ? -1.461 -21.160 -11.315 1.00 95.56 121 TYR A C 1
ATOM 907 O O . TYR A 1 121 ? -0.583 -21.005 -10.464 1.00 95.56 121 TYR A O 1
ATOM 915 N N . MET A 1 122 ? -2.701 -21.549 -10.997 1.00 92.19 122 MET A N 1
ATOM 916 C CA . MET A 1 122 ? -3.073 -21.933 -9.640 1.00 92.19 122 MET A CA 1
ATOM 917 C C . MET A 1 122 ? -2.435 -23.282 -9.295 1.00 92.19 122 MET A C 1
ATOM 919 O O . MET A 1 122 ? -2.669 -24.258 -10.009 1.00 92.19 122 MET A O 1
ATOM 923 N N . PRO A 1 123 ? -1.629 -23.361 -8.223 1.00 89.62 123 PRO A N 1
ATOM 924 C CA . PRO A 1 123 ? -1.124 -24.641 -7.754 1.00 89.62 123 PRO A CA 1
ATOM 925 C C . PRO A 1 123 ? -2.262 -25.463 -7.139 1.00 89.62 123 PRO A C 1
ATOM 927 O O . PRO A 1 123 ? -3.256 -24.905 -6.668 1.00 89.62 123 PRO A O 1
ATOM 930 N N . GLU A 1 124 ? -2.083 -26.781 -7.069 1.00 86.12 124 GLU A N 1
ATOM 931 C CA . GLU A 1 124 ? -2.859 -27.593 -6.133 1.00 86.12 124 GLU A CA 1
ATOM 932 C C . GLU A 1 124 ? -2.504 -27.143 -4.711 1.00 86.12 124 GLU A C 1
ATOM 934 O O . GLU A 1 124 ? -1.333 -27.131 -4.321 1.00 86.12 124 GLU A O 1
ATOM 939 N N . ILE A 1 125 ? -3.508 -26.684 -3.963 1.00 81.31 125 ILE A N 1
ATOM 940 C CA . ILE A 1 125 ? -3.326 -26.199 -2.597 1.00 81.31 125 ILE A CA 1
ATOM 941 C C . ILE A 1 125 ? -3.611 -27.361 -1.654 1.00 81.31 125 ILE A C 1
ATOM 943 O O . ILE A 1 125 ? -4.737 -27.850 -1.592 1.00 81.31 125 ILE A O 1
ATOM 947 N N . ASP A 1 126 ? -2.600 -27.763 -0.891 1.00 73.62 126 ASP A N 1
ATOM 948 C CA . ASP A 1 126 ? -2.811 -28.575 0.300 1.00 73.62 126 ASP A CA 1
ATOM 949 C C . ASP A 1 126 ? -3.233 -27.651 1.450 1.00 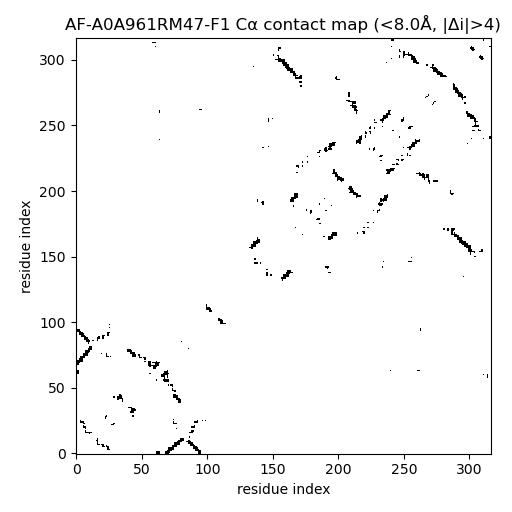73.62 126 ASP A C 1
ATOM 951 O O . ASP A 1 126 ? -2.406 -26.970 2.062 1.00 73.62 126 ASP A O 1
ATOM 955 N N . GLU A 1 127 ? -4.539 -27.577 1.714 1.00 67.31 127 GLU A N 1
ATOM 956 C CA . GLU A 1 127 ? -5.081 -26.755 2.800 1.00 67.31 127 GLU A CA 1
ATOM 957 C C . GLU A 1 127 ? -4.547 -27.183 4.176 1.00 67.31 127 GLU A C 1
ATOM 959 O O . GLU A 1 127 ? -4.430 -26.334 5.058 1.00 67.31 127 GLU A O 1
ATOM 964 N N . ALA A 1 128 ? -4.129 -28.447 4.344 1.00 64.62 128 ALA A N 1
ATOM 965 C CA . ALA A 1 128 ? -3.521 -28.937 5.583 1.00 64.62 128 ALA A CA 1
ATOM 966 C C . ALA A 1 128 ? -2.094 -28.395 5.810 1.00 64.62 128 ALA A C 1
ATOM 968 O O . ALA A 1 128 ? -1.596 -28.410 6.936 1.00 64.62 128 ALA A O 1
ATOM 969 N N . ALA A 1 129 ? -1.433 -27.882 4.765 1.00 65.38 129 ALA A N 1
ATOM 970 C CA . ALA A 1 129 ? -0.106 -27.270 4.852 1.00 65.38 129 ALA A CA 1
ATOM 971 C C . ALA A 1 129 ? -0.144 -25.764 5.191 1.00 65.38 129 ALA A C 1
ATOM 973 O O . ALA A 1 129 ? 0.892 -25.168 5.508 1.00 65.38 129 ALA A O 1
ATOM 974 N N . LEU A 1 130 ? -1.315 -25.121 5.131 1.00 65.81 130 LEU A N 1
ATOM 975 C CA . LEU A 1 130 ? -1.505 -23.735 5.560 1.00 65.81 130 LEU A CA 1
ATOM 976 C C . LEU A 1 130 ? -1.761 -23.723 7.072 1.00 65.81 130 LEU A C 1
ATOM 978 O O . LEU A 1 130 ? -2.632 -24.437 7.551 1.00 65.81 130 LEU A O 1
ATOM 982 N N . SER A 1 131 ? -1.002 -22.923 7.836 1.00 58.59 131 SER A N 1
ATOM 983 C CA . SER A 1 131 ? -1.048 -22.959 9.309 1.00 58.59 131 SER A CA 1
ATOM 984 C C . SER A 1 131 ? -2.480 -22.927 9.861 1.00 58.59 131 SER A C 1
ATOM 986 O O . SER A 1 131 ? -3.290 -22.095 9.458 1.00 58.59 131 SER A O 1
ATOM 988 N N . GLU A 1 132 ? -2.800 -23.813 10.802 1.00 58.53 132 GLU A N 1
ATOM 989 C CA . GLU A 1 132 ? -4.180 -24.012 11.278 1.00 58.53 132 GLU A CA 1
ATOM 990 C C . GLU A 1 132 ? -4.708 -22.858 12.151 1.00 58.53 132 GLU A C 1
ATOM 992 O O . GLU A 1 132 ? -5.916 -22.668 12.280 1.00 58.53 132 GLU A O 1
ATOM 997 N N . HIS A 1 133 ? -3.830 -22.043 12.749 1.00 81.75 133 HIS A N 1
ATOM 998 C CA . HIS A 1 133 ? -4.260 -21.081 13.765 1.00 81.75 133 HIS A CA 1
ATOM 999 C C . HIS A 1 133 ? -4.645 -19.716 13.167 1.00 81.75 133 HIS A C 1
ATOM 1001 O O . HIS A 1 133 ? -3.800 -18.849 12.928 1.00 81.75 133 HIS A O 1
ATOM 1007 N N . VAL A 1 134 ? -5.946 -19.515 12.940 1.00 92.19 134 VAL A N 1
ATOM 1008 C CA . VAL A 1 134 ? -6.561 -18.208 12.645 1.00 92.19 134 VAL A CA 1
ATOM 1009 C C . VAL A 1 134 ? -7.410 -17.784 13.832 1.00 92.19 134 VAL A C 1
ATOM 1011 O O . VAL A 1 134 ? -8.334 -18.498 14.214 1.00 92.19 134 VAL A O 1
ATOM 1014 N N . VAL A 1 135 ? -7.140 -16.607 14.391 1.00 96.88 135 VAL A N 1
ATOM 1015 C CA . VAL A 1 135 ? -7.995 -16.041 15.439 1.00 96.88 135 VAL A CA 1
ATOM 1016 C C . VAL A 1 135 ? -9.185 -15.354 14.781 1.00 96.88 135 VAL A C 1
ATOM 1018 O O . VAL A 1 135 ? -9.017 -14.414 14.005 1.00 96.88 135 VAL A O 1
ATOM 1021 N N . LYS A 1 136 ? -10.398 -15.818 15.078 1.00 98.00 136 LYS A N 1
ATOM 1022 C CA . LYS A 1 136 ? -11.625 -15.144 14.644 1.00 98.00 136 LYS A CA 1
ATOM 1023 C C . LYS A 1 136 ? -11.933 -13.997 15.601 1.00 98.00 136 LYS A C 1
ATOM 1025 O O . LYS A 1 136 ? -11.994 -14.222 16.804 1.00 98.00 136 LYS A O 1
ATOM 1030 N N . VAL A 1 137 ? -12.135 -12.796 15.069 1.00 98.62 137 VAL A N 1
ATOM 1031 C CA . VAL A 1 137 ? -12.456 -11.597 15.855 1.00 98.62 137 VAL A CA 1
ATOM 1032 C C . VAL A 1 137 ? -13.821 -11.079 15.420 1.00 98.62 137 VAL A C 1
ATOM 1034 O O . VAL A 1 137 ? -14.006 -10.696 14.262 1.00 98.62 137 VAL A O 1
ATOM 1037 N N . ASP A 1 138 ? -14.770 -11.077 16.353 1.00 98.69 138 ASP A N 1
ATOM 1038 C CA . ASP A 1 138 ? -16.077 -10.452 16.165 1.00 98.69 138 ASP A CA 1
ATOM 1039 C C . ASP A 1 138 ? -15.979 -8.947 16.443 1.00 98.69 138 ASP A C 1
ATOM 1041 O O . ASP A 1 138 ? -15.626 -8.519 17.540 1.00 98.69 138 ASP A O 1
ATOM 1045 N N . LEU A 1 139 ? -16.282 -8.146 15.426 1.00 98.75 139 LEU A N 1
ATOM 1046 C CA . LEU A 1 139 ? -16.278 -6.688 15.463 1.00 98.75 139 LEU A CA 1
ATOM 1047 C C . LEU A 1 139 ? -17.646 -6.109 15.851 1.00 98.75 139 LEU A C 1
ATOM 1049 O O . LEU A 1 139 ? -17.776 -4.893 15.967 1.00 98.75 139 LEU A O 1
ATOM 1053 N N . ASN A 1 140 ? -18.667 -6.945 16.072 1.00 98.12 140 ASN A N 1
ATOM 1054 C CA . ASN A 1 140 ? -19.982 -6.526 16.581 1.00 98.12 140 ASN A CA 1
ATOM 1055 C C . ASN A 1 140 ? -19.990 -6.330 18.107 1.00 98.12 140 ASN A C 1
ATOM 1057 O O . ASN A 1 140 ? -21.014 -6.511 18.763 1.00 98.12 140 ASN A O 1
ATOM 1061 N N . GLN A 1 141 ? -18.843 -5.972 18.675 1.00 98.19 141 GLN A N 1
ATOM 1062 C CA . GLN A 1 141 ? -18.633 -5.783 20.102 1.00 98.19 141 GLN A CA 1
ATOM 1063 C C . GLN A 1 141 ? -18.249 -4.320 20.375 1.00 98.19 141 GLN A C 1
ATOM 1065 O O . GLN A 1 141 ? -17.760 -3.631 19.472 1.00 98.19 141 GLN A O 1
ATOM 1070 N N . PRO A 1 142 ? -18.433 -3.816 21.606 1.00 98.38 142 PRO A N 1
ATOM 1071 C CA . PRO A 1 142 ? -17.832 -2.555 22.023 1.00 98.38 142 PRO A CA 1
ATOM 1072 C C . PRO A 1 142 ? -16.320 -2.534 21.750 1.00 98.38 142 PRO A C 1
ATOM 1074 O O . PRO A 1 142 ? -15.637 -3.546 21.907 1.00 98.38 142 PRO A O 1
ATOM 1077 N N . MET A 1 143 ? -15.769 -1.367 21.394 1.00 98.69 143 MET A N 1
ATOM 1078 C CA . MET A 1 143 ? -14.335 -1.225 21.090 1.00 98.69 143 MET A CA 1
ATOM 1079 C C . MET A 1 143 ? -13.434 -1.736 22.228 1.00 98.69 143 MET A C 1
ATOM 1081 O O . MET A 1 143 ? -12.397 -2.335 21.962 1.00 98.69 143 MET A O 1
ATOM 1085 N N . SER A 1 144 ? -13.845 -1.564 23.490 1.00 98.56 144 SER A N 1
ATOM 1086 C CA . SER A 1 144 ? -13.132 -2.103 24.658 1.00 98.56 144 SER A CA 1
ATOM 1087 C C . SER A 1 144 ? -12.932 -3.615 24.589 1.00 98.56 144 SER A C 1
ATOM 1089 O O . SER A 1 144 ? -11.860 -4.109 24.930 1.00 98.56 144 SER A O 1
ATOM 1091 N N . ASP A 1 145 ? -13.939 -4.341 24.115 1.00 98.81 145 ASP A N 1
ATOM 1092 C CA . ASP A 1 145 ? -13.956 -5.801 24.102 1.00 98.81 145 ASP A CA 1
ATOM 1093 C C . ASP A 1 145 ? -13.148 -6.323 22.909 1.00 98.81 145 ASP A C 1
ATOM 1095 O O . ASP A 1 145 ? -12.403 -7.294 23.038 1.00 98.81 145 ASP A O 1
ATOM 1099 N N . ILE A 1 146 ? -13.200 -5.607 21.777 1.00 98.81 146 ILE A N 1
ATOM 1100 C CA . ILE A 1 146 ? -12.323 -5.850 20.623 1.00 98.81 146 ILE A CA 1
ATOM 1101 C C . ILE A 1 146 ? -10.853 -5.690 21.039 1.00 98.81 146 ILE A C 1
ATOM 1103 O O . ILE A 1 146 ? -10.037 -6.572 20.775 1.00 98.81 146 ILE A O 1
ATOM 1107 N N . LEU A 1 147 ? -10.502 -4.595 21.722 1.00 98.81 147 LEU A N 1
ATOM 1108 C CA . LEU A 1 147 ? -9.138 -4.358 22.213 1.00 98.81 147 LEU A CA 1
ATOM 1109 C C . LEU A 1 147 ? -8.709 -5.416 23.243 1.00 98.81 147 LEU A C 1
ATOM 1111 O O . LEU A 1 147 ? -7.578 -5.906 23.186 1.00 98.81 147 LEU A O 1
ATOM 1115 N N . ALA A 1 148 ? -9.613 -5.811 24.145 1.00 98.75 148 ALA A N 1
ATOM 1116 C CA . ALA A 1 148 ? -9.368 -6.861 25.132 1.00 98.75 148 ALA A CA 1
ATOM 1117 C C . ALA A 1 148 ? -9.143 -8.241 24.493 1.00 98.75 148 ALA A C 1
ATOM 1119 O O . ALA A 1 148 ? -8.412 -9.059 25.050 1.00 98.75 148 ALA A O 1
ATOM 1120 N N . GLU A 1 149 ? -9.737 -8.518 23.332 1.00 98.69 149 GLU A N 1
ATOM 1121 C CA . GLU A 1 149 ? -9.417 -9.714 22.555 1.00 98.69 149 GLU A CA 1
ATOM 1122 C C . GLU A 1 149 ? -8.055 -9.583 21.866 1.00 98.69 149 GLU A C 1
ATOM 1124 O O . GLU A 1 149 ? -7.205 -10.457 22.023 1.00 98.69 149 GLU A O 1
ATOM 1129 N N . LEU A 1 150 ? -7.804 -8.475 21.162 1.00 98.75 150 LEU A N 1
ATOM 1130 C CA . LEU A 1 150 ? -6.560 -8.266 20.412 1.00 98.75 150 LEU A CA 1
ATOM 1131 C C . LEU A 1 150 ? -5.310 -8.291 21.306 1.00 98.75 150 LEU A C 1
ATOM 1133 O O . LEU A 1 150 ? -4.291 -8.850 20.903 1.00 98.75 150 LEU A O 1
ATOM 1137 N N . THR A 1 151 ? -5.382 -7.760 22.532 1.00 98.62 151 THR A N 1
ATOM 1138 C CA . THR A 1 151 ? -4.228 -7.709 23.453 1.00 98.62 151 THR A CA 1
ATOM 1139 C C . THR A 1 151 ?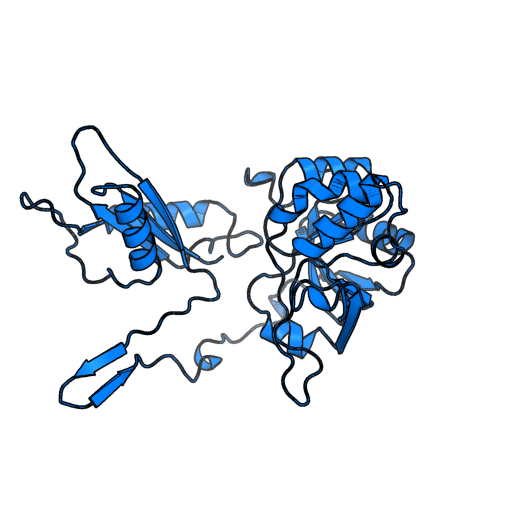 -3.726 -9.085 23.903 1.00 98.62 151 THR A C 1
ATOM 1141 O O . THR A 1 151 ? -2.569 -9.206 24.319 1.00 98.62 151 THR A O 1
ATOM 1144 N N . LYS A 1 152 ? -4.551 -10.136 23.781 1.00 98.50 152 LYS A N 1
ATOM 1145 C CA . LYS A 1 152 ? -4.173 -11.522 24.107 1.00 98.50 152 LYS A CA 1
ATOM 1146 C C . LYS A 1 152 ? -3.173 -12.110 23.110 1.00 98.50 152 LYS A C 1
ATOM 1148 O O . LYS A 1 152 ? -2.530 -13.112 23.416 1.00 98.50 152 LYS A O 1
ATOM 1153 N N . HIS A 1 153 ? -3.044 -11.501 21.932 1.00 98.06 153 HIS A N 1
ATOM 1154 C CA . HIS A 1 153 ? -2.316 -12.060 20.800 1.00 98.06 153 HIS A CA 1
ATOM 1155 C C . HIS A 1 153 ? -1.084 -11.212 20.455 1.00 98.06 153 HIS A C 1
ATOM 1157 O O . HIS A 1 153 ? -1.169 -9.983 20.430 1.00 98.06 153 HIS A O 1
ATOM 1163 N N . PRO A 1 154 ? 0.075 -11.826 20.160 1.00 97.19 154 PRO A N 1
ATOM 1164 C CA . PRO A 1 154 ? 1.267 -11.084 19.762 1.00 97.19 154 PRO A CA 1
ATOM 1165 C C . PRO A 1 154 ? 1.174 -10.577 18.314 1.00 97.19 154 PRO A C 1
ATOM 1167 O O . PRO A 1 154 ? 0.371 -11.059 17.506 1.00 97.19 154 PRO A O 1
ATOM 1170 N N . VAL A 1 155 ? 2.075 -9.661 17.940 1.00 97.50 155 VAL A N 1
ATOM 1171 C CA . VAL A 1 155 ? 2.340 -9.345 16.524 1.00 97.50 155 VAL A CA 1
ATOM 1172 C C . VAL A 1 155 ? 2.656 -10.617 15.724 1.00 97.50 155 VAL A C 1
ATOM 1174 O O . VAL A 1 155 ? 3.114 -11.614 16.280 1.00 97.50 155 VAL A O 1
ATOM 1177 N N . LYS A 1 156 ? 2.436 -10.584 14.404 1.00 95.31 156 LYS A N 1
ATOM 1178 C CA . LYS A 1 156 ? 2.498 -11.741 13.480 1.00 95.31 156 LYS A CA 1
ATOM 1179 C C . LYS A 1 156 ? 1.287 -12.689 13.565 1.00 95.31 156 LYS A C 1
ATOM 1181 O O . LYS A 1 156 ? 1.130 -13.518 12.671 1.00 95.31 156 LYS A O 1
ATOM 1186 N N . THR A 1 157 ? 0.393 -12.542 14.549 1.00 96.81 157 THR A N 1
ATOM 1187 C CA . THR A 1 157 ? -0.847 -13.340 14.634 1.00 96.81 157 THR A CA 1
ATOM 1188 C C . THR A 1 157 ? -1.778 -13.057 13.458 1.00 96.81 157 THR A C 1
ATOM 1190 O O . THR A 1 157 ? -2.049 -11.895 13.152 1.00 96.81 157 THR A O 1
ATOM 1193 N N . ARG A 1 158 ? -2.291 -14.118 12.821 1.00 97.00 158 ARG A N 1
ATOM 1194 C CA . ARG A 1 158 ? -3.274 -14.046 11.732 1.00 97.00 158 ARG A CA 1
ATOM 1195 C C . ARG A 1 158 ? -4.699 -13.996 12.287 1.00 97.00 158 ARG A C 1
ATOM 1197 O O . ARG A 1 158 ? -5.075 -14.823 13.118 1.00 97.00 158 ARG A O 1
ATOM 1204 N N . LEU A 1 159 ? -5.483 -13.051 11.782 1.00 98.19 159 LEU A N 1
ATOM 1205 C CA . LEU A 1 159 ? -6.855 -12.766 12.182 1.00 98.19 159 LEU A CA 1
ATOM 1206 C C . LEU A 1 159 ? -7.835 -13.006 11.024 1.00 98.19 159 LEU A C 1
ATOM 1208 O O . LEU A 1 159 ? -7.488 -12.801 9.858 1.00 98.19 159 LEU A O 1
ATOM 1212 N N . SER A 1 160 ? -9.068 -13.367 11.375 1.00 98.19 160 SER A N 1
ATOM 1213 C CA . SER A 1 160 ? -10.249 -13.360 10.507 1.00 98.19 160 SER A CA 1
ATOM 1214 C C . SER A 1 160 ? -11.303 -12.455 11.137 1.00 98.19 160 SER A C 1
ATOM 1216 O O . SER A 1 160 ? -11.828 -12.775 12.204 1.00 98.19 160 SER A O 1
ATOM 1218 N N . LEU A 1 161 ? -11.555 -11.295 10.534 1.00 98.81 161 LEU A N 1
ATOM 1219 C CA . LEU A 1 161 ? -12.417 -10.255 11.097 1.00 98.81 161 LEU A CA 1
ATOM 1220 C C . LEU A 1 161 ? -13.835 -10.361 10.525 1.00 98.81 161 LEU A C 1
ATOM 1222 O O . LEU A 1 161 ? -14.001 -10.441 9.306 1.00 98.81 161 LEU A O 1
ATOM 1226 N N . THR A 1 162 ? -14.848 -10.286 11.386 1.00 98.88 162 THR A N 1
ATOM 1227 C CA . THR A 1 162 ? -16.262 -10.300 10.981 1.00 98.88 162 THR A CA 1
ATOM 1228 C C . THR A 1 162 ? -17.033 -9.207 11.711 1.00 98.88 162 THR A C 1
ATOM 1230 O O . THR A 1 162 ? -16.953 -9.125 12.929 1.00 98.88 162 THR A O 1
ATOM 1233 N N . GLY A 1 163 ? -17.794 -8.385 10.986 1.00 98.81 163 GLY A N 1
ATOM 1234 C CA . GLY A 1 163 ? -18.624 -7.302 11.528 1.00 98.81 163 GLY A CA 1
ATOM 1235 C C . GLY A 1 163 ? -18.391 -5.943 10.851 1.00 98.81 163 GLY A C 1
ATOM 1236 O O . GLY A 1 163 ? -17.819 -5.892 9.755 1.00 98.81 163 GLY A O 1
ATOM 1237 N N . PRO A 1 164 ? -18.841 -4.840 11.475 1.00 98.75 164 PRO A N 1
ATOM 1238 C CA . PRO A 1 164 ? -18.800 -3.513 10.878 1.00 98.75 164 PRO A CA 1
ATOM 1239 C C . PRO A 1 164 ? -17.400 -2.900 10.917 1.00 98.75 164 PRO A C 1
ATOM 1241 O O . PRO A 1 164 ? -16.687 -2.962 11.920 1.00 98.75 164 PRO A O 1
ATOM 1244 N N . ILE A 1 165 ? -17.036 -2.226 9.830 1.00 98.88 165 ILE A N 1
ATOM 1245 C CA . ILE A 1 165 ? -15.793 -1.467 9.700 1.00 98.88 165 ILE A CA 1
ATOM 1246 C C . ILE A 1 165 ? -16.103 -0.110 9.071 1.00 98.88 165 ILE A C 1
ATOM 1248 O O . ILE A 1 165 ? -16.853 -0.020 8.095 1.00 98.88 165 ILE A O 1
ATOM 1252 N N . ILE A 1 166 ? -15.494 0.950 9.601 1.00 98.94 166 ILE A N 1
ATOM 1253 C CA . ILE A 1 166 ? -15.530 2.273 8.979 1.00 98.94 166 ILE A CA 1
ATOM 1254 C C . ILE A 1 166 ? -14.364 2.408 8.020 1.00 98.94 166 ILE A C 1
ATOM 1256 O O . ILE A 1 166 ? -13.227 2.105 8.359 1.00 98.94 166 ILE A O 1
ATOM 1260 N N . VAL A 1 167 ? -14.635 2.896 6.817 1.00 98.94 167 VAL A N 1
ATOM 1261 C CA . VAL A 1 167 ? -13.625 3.153 5.800 1.00 98.94 167 VAL A CA 1
ATOM 1262 C C . VAL A 1 167 ? -13.376 4.645 5.712 1.00 98.94 167 VAL A C 1
ATOM 1264 O O . VAL A 1 167 ? -14.303 5.418 5.490 1.00 98.94 167 VAL A O 1
ATOM 1267 N N . ALA A 1 168 ? -12.119 5.046 5.849 1.00 98.81 168 ALA A N 1
ATOM 1268 C CA . ALA A 1 168 ? -11.697 6.428 5.689 1.00 98.81 168 ALA A CA 1
ATOM 1269 C C . ALA A 1 168 ? -10.229 6.472 5.271 1.00 98.81 168 ALA A C 1
ATOM 1271 O O . ALA A 1 168 ? -9.420 5.657 5.708 1.00 98.81 168 ALA A O 1
ATOM 1272 N N . ARG A 1 169 ? -9.855 7.446 4.445 1.00 98.56 169 ARG A N 1
ATOM 1273 C CA . ARG A 1 169 ? -8.466 7.634 4.002 1.00 98.56 169 ARG A CA 1
ATOM 1274 C C . ARG A 1 169 ? -8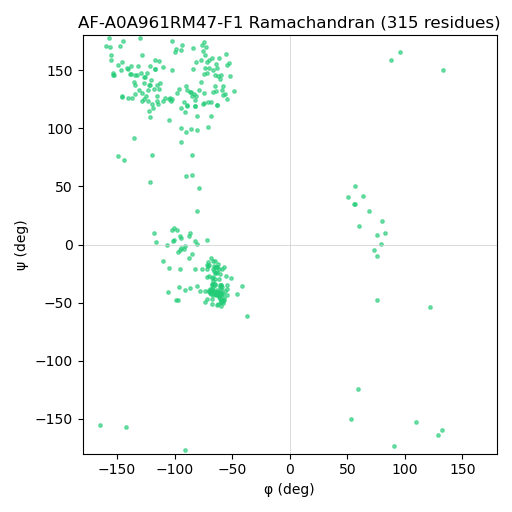.112 9.114 3.906 1.00 98.56 169 ARG A C 1
ATOM 1276 O O . ARG A 1 169 ? -8.716 9.906 4.619 1.00 98.56 169 ARG A O 1
ATOM 1283 N N . ASP A 1 170 ? -7.114 9.445 3.098 1.00 98.56 170 ASP A N 1
ATOM 1284 C CA . ASP A 1 170 ? -6.402 10.720 3.031 1.00 98.56 170 ASP A CA 1
ATOM 1285 C C . ASP A 1 170 ? -7.294 11.970 3.250 1.00 98.56 170 ASP A C 1
ATOM 1287 O O . ASP A 1 170 ? -7.100 12.676 4.243 1.00 98.56 170 ASP A O 1
ATOM 1291 N N . LEU A 1 171 ? -8.299 12.224 2.398 1.00 98.50 171 LEU A N 1
ATOM 1292 C CA . LEU A 1 171 ? -9.159 13.417 2.522 1.00 98.50 171 LEU A CA 1
ATOM 1293 C C . LEU A 1 171 ? -10.117 13.364 3.722 1.00 98.50 171 LEU A C 1
ATOM 1295 O O . LEU A 1 171 ? -10.281 14.364 4.421 1.00 98.50 171 LEU A O 1
ATOM 1299 N N . ALA A 1 172 ? -10.712 12.203 4.005 1.00 98.69 172 ALA A N 1
ATOM 1300 C CA . ALA A 1 172 ? -11.584 12.024 5.167 1.00 98.69 172 ALA A CA 1
ATOM 1301 C C . ALA A 1 172 ? -10.831 12.221 6.497 1.00 98.69 172 ALA A C 1
ATOM 1303 O O . ALA A 1 172 ? -11.353 12.849 7.416 1.00 98.69 172 ALA A O 1
ATOM 1304 N N . HIS A 1 173 ? -9.583 11.747 6.596 1.00 98.81 173 HIS A N 1
ATOM 1305 C CA . HIS A 1 173 ? -8.725 11.986 7.762 1.00 98.81 173 HIS A CA 1
ATOM 1306 C C . HIS A 1 173 ? -8.397 13.473 7.911 1.00 98.81 173 HIS A C 1
ATOM 1308 O O . HIS A 1 173 ? -8.474 14.003 9.017 1.00 98.81 173 HIS A O 1
ATOM 1314 N N . ALA A 1 174 ? -8.084 14.167 6.813 1.00 98.75 174 ALA A N 1
ATOM 1315 C CA . ALA A 1 174 ? -7.845 15.608 6.851 1.00 98.75 174 ALA A CA 1
ATOM 1316 C C . ALA A 1 174 ? -9.078 16.381 7.356 1.00 98.75 174 ALA A C 1
ATOM 1318 O O . ALA A 1 174 ? -8.934 17.261 8.201 1.00 98.75 174 ALA A O 1
ATOM 1319 N N . LYS A 1 175 ? -10.282 16.001 6.907 1.00 98.69 175 LYS A N 1
ATOM 1320 C CA . LYS A 1 175 ? -11.553 16.582 7.365 1.00 98.69 175 LYS A CA 1
ATOM 1321 C C . LYS A 1 175 ? -11.835 16.324 8.845 1.00 98.69 175 LYS A C 1
ATOM 1323 O O . LYS A 1 175 ? -12.254 17.231 9.555 1.00 98.69 175 LYS A O 1
ATOM 1328 N N . ILE A 1 176 ? -11.584 15.110 9.334 1.00 98.62 176 ILE A N 1
ATOM 1329 C CA . ILE A 1 176 ? -11.748 14.793 10.762 1.00 98.62 176 ILE A CA 1
ATOM 1330 C C . ILE A 1 176 ? -10.728 15.558 11.608 1.00 98.62 176 ILE A C 1
ATOM 1332 O O . ILE A 1 176 ? -11.094 16.093 12.648 1.00 98.62 176 ILE A O 1
ATOM 1336 N N . ARG A 1 177 ? -9.473 15.676 11.159 1.00 98.62 177 ARG A N 1
ATOM 1337 C CA . ARG A 1 177 ? -8.476 16.495 11.859 1.00 98.62 177 ARG A CA 1
ATOM 1338 C C . ARG A 1 177 ? -8.908 17.957 11.956 1.00 98.62 177 ARG A C 1
ATOM 1340 O O . ARG A 1 177 ? -8.843 18.513 13.044 1.00 98.62 177 ARG A O 1
ATOM 1347 N N . GLU A 1 178 ? -9.378 18.541 10.854 1.00 98.50 178 GLU A N 1
ATOM 1348 C CA . GLU A 1 178 ? -9.901 19.914 10.818 1.00 98.50 178 GLU A CA 1
ATOM 1349 C C . GLU A 1 178 ? -11.013 20.118 11.865 1.00 98.50 178 GLU A C 1
ATOM 1351 O O . GLU A 1 178 ? -10.979 21.089 12.615 1.00 98.50 178 GLU A O 1
ATOM 1356 N N . ARG A 1 179 ? -11.948 19.163 11.995 1.00 97.81 179 ARG A N 1
ATOM 1357 C CA . ARG A 1 179 ? -12.984 19.181 13.046 1.00 97.81 179 ARG A CA 1
ATOM 1358 C C . ARG A 1 179 ? -12.392 19.212 14.456 1.00 97.81 179 ARG A C 1
ATOM 1360 O O . ARG A 1 179 ? -12.764 20.068 15.255 1.00 97.81 179 ARG A O 1
ATOM 1367 N N . LEU A 1 180 ? -11.449 18.316 14.755 1.00 98.38 180 LEU A N 1
ATOM 1368 C CA . LEU A 1 180 ? -10.803 18.259 16.073 1.00 98.38 180 LEU A CA 1
ATOM 1369 C C . LEU A 1 180 ? -10.039 19.552 16.394 1.00 98.38 180 LEU A C 1
ATOM 1371 O O . LEU A 1 180 ? -10.090 20.039 17.521 1.00 98.38 180 LEU A O 1
ATOM 1375 N N . GLU A 1 181 ? -9.347 20.122 15.407 1.00 98.00 181 GLU A N 1
ATOM 1376 C CA . GLU A 1 181 ? -8.619 21.392 15.537 1.00 98.00 181 GLU A CA 1
ATOM 1377 C C . GLU A 1 181 ? -9.565 22.584 15.762 1.00 98.00 181 GLU A C 1
ATOM 1379 O O . GLU A 1 181 ? -9.199 23.532 16.456 1.00 98.00 181 GLU A O 1
ATOM 1384 N N . ASN A 1 182 ? -10.804 22.500 15.270 1.00 98.31 182 ASN A N 1
ATOM 1385 C CA . ASN A 1 182 ? -11.879 23.457 15.545 1.00 98.31 182 ASN A CA 1
ATOM 1386 C C . ASN A 1 182 ? -12.608 23.202 16.882 1.00 98.31 182 ASN A C 1
ATOM 1388 O O . ASN A 1 182 ? -13.554 23.918 17.212 1.00 98.31 182 ASN A O 1
ATOM 1392 N N . GLY A 1 183 ? -12.179 22.209 17.668 1.00 98.19 183 GLY A N 1
ATOM 1393 C CA . GLY A 1 183 ? -12.764 21.874 18.969 1.00 98.19 183 GLY A CA 1
ATOM 1394 C C . GLY A 1 183 ? -14.013 20.989 18.903 1.00 98.19 183 GLY A C 1
ATOM 1395 O O . GLY A 1 183 ? -14.677 20.801 19.923 1.00 98.19 183 GLY A O 1
ATOM 1396 N N . GLU A 1 184 ? -14.344 20.434 17.736 1.00 98.44 184 GLU A N 1
ATOM 1397 C CA . GLU A 1 184 ? -15.408 19.438 17.612 1.00 98.44 184 GLU A CA 1
ATOM 1398 C C . GLU A 1 184 ? -14.961 18.080 18.190 1.00 98.44 184 GLU A C 1
ATOM 1400 O O . GLU A 1 184 ? -13.769 17.753 18.186 1.00 98.44 184 GLU A O 1
ATOM 1405 N N . PRO A 1 185 ? -15.892 17.251 18.695 1.00 97.94 185 PRO A N 1
ATOM 1406 C CA . PRO A 1 185 ? -15.547 15.942 19.234 1.00 97.94 185 PRO A CA 1
ATOM 1407 C C . PRO A 1 185 ? -15.164 14.945 18.131 1.00 97.94 185 PRO A C 1
ATOM 1409 O O . PRO A 1 185 ? -15.619 15.035 16.991 1.00 97.94 185 PRO A O 1
ATOM 1412 N N . MET A 1 186 ? -14.403 13.911 18.504 1.00 98.50 186 MET A N 1
ATOM 1413 C CA . MET A 1 186 ? -14.185 12.753 17.633 1.00 98.50 186 MET A CA 1
ATOM 1414 C C . MET A 1 186 ? -15.533 12.106 17.266 1.00 98.50 186 MET A C 1
ATOM 1416 O O . MET A 1 186 ? -16.303 11.790 18.185 1.00 98.50 186 MET A O 1
ATOM 1420 N N . PRO A 1 187 ? -15.818 11.860 15.971 1.00 98.50 187 PRO A N 1
ATOM 1421 C CA . PRO A 1 187 ? -17.063 11.227 15.554 1.00 98.50 187 PRO A CA 1
ATOM 1422 C C . PRO A 1 187 ? -17.248 9.825 16.145 1.00 98.50 187 PRO A C 1
ATOM 1424 O O . PRO A 1 187 ? -16.298 9.046 16.241 1.00 98.50 187 PRO A O 1
ATOM 1427 N N . ASP A 1 188 ? -18.482 9.468 16.504 1.00 98.44 188 ASP A N 1
ATOM 1428 C CA . ASP A 1 188 ? -18.788 8.185 17.158 1.00 98.44 188 ASP A CA 1
ATOM 1429 C C . ASP A 1 188 ? -18.400 6.976 16.311 1.00 98.44 188 ASP A C 1
ATOM 1431 O O . ASP A 1 188 ? -17.845 6.007 16.827 1.00 98.44 188 ASP A O 1
ATOM 1435 N N . TYR A 1 189 ? -18.592 7.055 14.995 1.00 98.19 189 TYR A N 1
ATOM 1436 C CA . TYR A 1 189 ? -18.199 5.984 14.087 1.00 98.19 189 TYR A CA 1
ATOM 1437 C C . TYR A 1 189 ? -16.668 5.775 14.052 1.00 98.19 189 TYR A C 1
ATOM 1439 O O . TYR A 1 189 ? -16.220 4.662 13.800 1.00 98.19 189 TYR A O 1
ATOM 1447 N N . PHE A 1 190 ? -15.855 6.791 14.384 1.00 98.31 190 PHE A N 1
ATOM 1448 C CA . PHE A 1 190 ? -14.396 6.650 14.512 1.00 98.31 190 PHE A CA 1
ATOM 1449 C C . PHE A 1 190 ? -13.936 6.087 15.864 1.00 98.31 190 PHE A C 1
ATOM 1451 O O . PHE A 1 190 ? -12.814 5.586 15.961 1.00 98.31 190 PHE A O 1
ATOM 1458 N N . LYS A 1 191 ? -14.778 6.184 16.900 1.00 98.69 191 LYS A N 1
ATOM 1459 C CA . LYS A 1 191 ? -14.521 5.638 18.246 1.00 98.69 191 LYS A CA 1
ATOM 1460 C C . LYS A 1 191 ? -14.964 4.181 18.359 1.00 98.69 191 LYS A C 1
ATOM 1462 O O . LYS A 1 191 ? -14.294 3.372 18.993 1.00 98.69 191 LYS A O 1
ATOM 1467 N N . ASN A 1 192 ? -16.082 3.847 17.719 1.00 98.56 192 ASN A N 1
ATOM 1468 C CA . ASN A 1 192 ? -16.797 2.597 17.970 1.00 98.56 192 ASN A CA 1
ATOM 1469 C C . ASN A 1 192 ? -16.482 1.472 16.973 1.00 98.56 192 ASN A C 1
ATOM 1471 O O . ASN A 1 192 ? -16.932 0.350 17.185 1.00 98.56 192 ASN A O 1
ATOM 1475 N N . HIS A 1 193 ? -15.716 1.732 15.909 1.00 98.81 193 HIS A N 1
ATOM 1476 C CA . HIS A 1 193 ? -15.405 0.739 14.874 1.00 98.81 193 HIS A CA 1
ATOM 1477 C C . HIS A 1 193 ? -13.936 0.797 14.434 1.00 98.81 193 HIS A C 1
ATOM 1479 O O . HIS A 1 193 ? -13.319 1.864 14.502 1.00 98.81 193 HIS A O 1
ATOM 1485 N N . PRO A 1 194 ? -13.361 -0.317 13.939 1.00 98.88 194 PRO A N 1
ATOM 1486 C CA . PRO A 1 194 ? -12.070 -0.285 13.265 1.00 98.88 194 PRO A CA 1
ATOM 1487 C C . PRO A 1 194 ? -12.085 0.627 12.035 1.00 98.88 194 PRO A C 1
ATOM 1489 O O . PRO A 1 194 ? -13.088 0.697 11.320 1.00 98.88 194 PRO A O 1
ATOM 1492 N N . ILE A 1 195 ? -10.953 1.281 11.764 1.00 98.94 195 ILE A N 1
ATOM 1493 C CA . ILE A 1 195 ? -10.791 2.213 10.643 1.00 98.94 195 ILE A CA 1
ATOM 1494 C C . ILE A 1 195 ? -9.972 1.559 9.536 1.00 98.94 195 ILE A C 1
ATOM 1496 O O . ILE A 1 195 ? -8.758 1.383 9.652 1.00 98.94 195 ILE A O 1
ATOM 1500 N N . TYR A 1 196 ? -10.644 1.209 8.446 1.00 98.94 196 TYR A N 1
ATOM 1501 C CA . TYR A 1 196 ? -10.048 0.657 7.245 1.00 98.94 196 TYR A CA 1
ATOM 1502 C C . TYR A 1 196 ? -9.634 1.750 6.272 1.00 98.94 196 TYR A C 1
ATOM 1504 O O . TYR A 1 196 ? -10.450 2.525 5.775 1.00 98.94 196 TYR A O 1
ATOM 1512 N N . TYR A 1 197 ? -8.349 1.801 5.949 1.00 98.81 197 TYR A N 1
ATOM 1513 C CA . TYR A 1 197 ? -7.859 2.752 4.969 1.00 98.81 197 TYR A CA 1
ATOM 1514 C C . TYR A 1 197 ? -8.011 2.161 3.575 1.00 98.81 197 TYR A C 1
ATOM 1516 O O . TYR A 1 197 ? -7.178 1.372 3.124 1.00 98.81 197 TYR A O 1
ATOM 1524 N N . ALA A 1 198 ? -9.064 2.557 2.870 1.00 98.56 198 ALA A N 1
ATOM 1525 C CA . ALA A 1 198 ? -9.334 2.111 1.512 1.00 98.56 198 ALA A CA 1
ATOM 1526 C C . ALA A 1 198 ? -10.212 3.115 0.758 1.00 98.56 198 ALA A C 1
ATOM 1528 O O . ALA A 1 198 ? -10.719 4.073 1.333 1.00 98.56 198 ALA A O 1
ATOM 1529 N N . GLY A 1 199 ? -10.349 2.908 -0.549 1.00 97.75 199 GLY A N 1
ATOM 1530 C CA . GLY A 1 199 ? -11.333 3.595 -1.384 1.00 97.75 199 GLY A CA 1
ATOM 1531 C C . GLY A 1 199 ? -11.896 2.593 -2.393 1.00 97.75 199 GLY A C 1
ATOM 1532 O O . GLY A 1 199 ? -11.090 1.925 -3.053 1.00 97.75 199 GLY A O 1
ATOM 1533 N N . PRO A 1 200 ? -13.224 2.422 -2.486 1.00 97.62 200 PRO A N 1
ATOM 1534 C CA . PRO A 1 200 ? -13.814 1.395 -3.333 1.00 97.62 200 PRO A CA 1
ATOM 1535 C C . PRO A 1 200 ? -13.724 1.772 -4.814 1.00 97.62 200 PRO A C 1
ATOM 1537 O O . PRO A 1 200 ? -13.844 2.939 -5.192 1.00 97.62 200 PRO A O 1
ATOM 1540 N N . ALA A 1 201 ? -13.561 0.768 -5.676 1.00 98.19 201 ALA A N 1
ATOM 1541 C CA . ALA A 1 201 ? -13.917 0.905 -7.084 1.00 98.19 201 ALA A CA 1
ATOM 1542 C C . ALA A 1 201 ? -15.450 0.922 -7.248 1.00 98.19 201 ALA A C 1
ATOM 1544 O O . ALA A 1 201 ? -16.194 0.613 -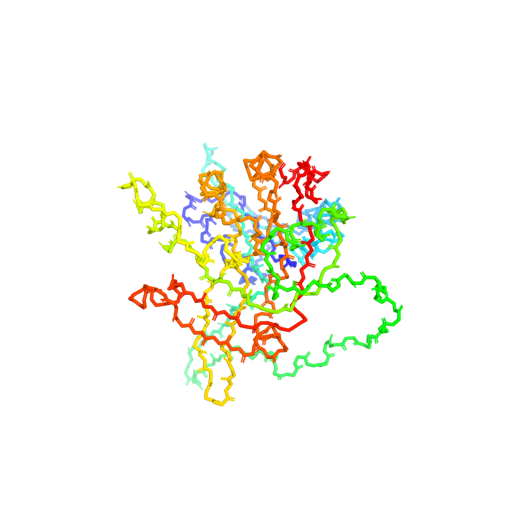6.319 1.00 98.19 201 ALA A O 1
ATOM 1545 N N . LYS A 1 202 ? -15.934 1.249 -8.453 1.00 97.56 202 LYS A N 1
ATOM 1546 C CA . LYS A 1 202 ? -17.373 1.209 -8.759 1.00 97.56 202 LYS A CA 1
ATOM 1547 C C . LYS A 1 202 ? -17.933 -0.197 -8.522 1.00 97.56 202 LYS A C 1
ATOM 1549 O O . LYS A 1 202 ? -17.317 -1.174 -8.953 1.00 97.56 202 LYS A O 1
ATOM 1554 N N . THR A 1 203 ? -19.100 -0.278 -7.893 1.00 98.19 203 THR A N 1
ATOM 1555 C CA . THR A 1 203 ? -19.818 -1.538 -7.675 1.00 98.19 203 THR A CA 1
ATOM 1556 C C . THR A 1 203 ? -20.452 -2.020 -8.983 1.00 98.19 203 THR A C 1
ATOM 1558 O O . THR A 1 203 ? -21.226 -1.267 -9.579 1.00 98.19 203 THR A O 1
ATOM 1561 N N . PRO A 1 204 ? -20.128 -3.235 -9.463 1.00 97.75 204 PRO A N 1
ATOM 1562 C CA . PRO A 1 204 ? -20.823 -3.845 -10.592 1.00 97.75 204 PRO A CA 1
ATOM 1563 C C . PRO A 1 204 ? -22.300 -4.108 -10.277 1.00 97.75 204 PRO A C 1
ATOM 1565 O O . PRO A 1 204 ? -22.665 -4.351 -9.126 1.00 97.75 204 PRO A O 1
ATOM 1568 N N . GLU A 1 205 ? -23.151 -4.108 -11.301 1.00 97.19 205 GLU A N 1
ATOM 1569 C CA . GLU A 1 205 ? -24.564 -4.461 -11.146 1.00 97.19 205 GLU A CA 1
ATOM 1570 C C . GLU A 1 205 ? -24.714 -5.887 -10.589 1.00 97.19 205 GLU A C 1
ATOM 1572 O O . GLU A 1 205 ? -24.043 -6.814 -11.041 1.00 97.19 205 GLU A O 1
ATOM 1577 N N . GLY A 1 206 ? -25.570 -6.055 -9.576 1.00 96.81 206 GLY A N 1
ATOM 1578 C CA . GLY A 1 206 ? -25.801 -7.342 -8.911 1.00 96.81 206 GLY A CA 1
ATOM 1579 C C . GLY A 1 206 ? -24.737 -7.761 -7.886 1.00 96.81 206 GLY A C 1
ATOM 1580 O O . GLY A 1 206 ? -24.887 -8.815 -7.273 1.00 96.81 206 GLY A O 1
ATOM 1581 N N . TYR A 1 207 ? -23.692 -6.958 -7.660 1.00 98.06 207 TYR A N 1
ATOM 1582 C CA . TYR A 1 207 ? -22.653 -7.233 -6.660 1.00 98.06 207 TYR A CA 1
ATOM 1583 C C . TYR A 1 207 ? -22.841 -6.388 -5.395 1.00 98.06 207 TYR A C 1
ATOM 1585 O O . TYR A 1 207 ? -23.310 -5.254 -5.447 1.00 98.06 207 TYR A O 1
ATOM 1593 N N . ALA A 1 208 ? -22.409 -6.922 -4.249 1.00 97.31 208 ALA A N 1
ATOM 1594 C CA . ALA A 1 208 ? -22.429 -6.202 -2.973 1.00 97.31 208 ALA A CA 1
ATOM 1595 C C . ALA A 1 208 ? -21.371 -5.086 -2.890 1.00 97.31 208 ALA A C 1
ATOM 1597 O O . ALA A 1 208 ? -21.541 -4.111 -2.158 1.00 97.31 208 ALA A O 1
ATOM 1598 N N . SER A 1 209 ? -20.260 -5.236 -3.617 1.00 98.38 209 SER A N 1
ATOM 1599 C CA . SER A 1 209 ? -19.120 -4.323 -3.566 1.00 98.38 209 SER A CA 1
ATOM 1600 C C . SER A 1 209 ? -18.333 -4.333 -4.877 1.00 98.38 209 SER A C 1
ATOM 1602 O O . SER A 1 209 ? -18.239 -5.358 -5.554 1.00 98.38 209 SER A O 1
ATOM 1604 N N . GLY A 1 210 ? -17.747 -3.189 -5.234 1.00 98.25 210 GLY A N 1
ATOM 1605 C CA . GLY A 1 210 ? -16.659 -3.132 -6.210 1.00 98.25 210 GLY A CA 1
ATOM 1606 C C . GLY A 1 210 ? -15.348 -3.642 -5.613 1.00 98.25 210 GLY A C 1
ATOM 1607 O O . GLY A 1 210 ? -15.256 -3.899 -4.420 1.00 98.25 210 GLY A O 1
ATOM 1608 N N . SER A 1 211 ? -14.291 -3.761 -6.424 1.00 98.56 211 SER A N 1
ATOM 1609 C CA . SER A 1 211 ? -12.955 -4.091 -5.896 1.00 98.56 211 SER A CA 1
ATOM 1610 C C . SER A 1 211 ? -12.545 -3.109 -4.793 1.00 98.56 211 SER A C 1
ATOM 1612 O O . SER A 1 211 ? -12.524 -1.899 -5.027 1.00 98.56 211 SER A O 1
ATOM 1614 N N . PHE A 1 212 ? -12.191 -3.622 -3.611 1.00 98.44 212 PHE A N 1
ATOM 1615 C CA . PHE A 1 212 ? -12.045 -2.790 -2.414 1.00 98.44 212 PHE A CA 1
ATOM 1616 C C . PHE A 1 212 ? -10.892 -3.278 -1.525 1.00 98.44 212 PHE A C 1
ATOM 1618 O O . PHE A 1 212 ? -11.081 -3.900 -0.486 1.00 98.44 212 PHE A O 1
ATOM 1625 N N . GLY A 1 213 ? -9.663 -3.045 -1.990 1.00 97.94 213 GLY A N 1
ATOM 1626 C CA . GLY A 1 213 ? -8.442 -3.409 -1.268 1.00 97.94 213 GLY A CA 1
ATOM 1627 C C . GLY A 1 213 ? -7.871 -2.266 -0.418 1.00 97.94 213 GLY A C 1
ATOM 1628 O O . GLY A 1 213 ? -8.243 -1.104 -0.611 1.00 97.94 213 GLY A O 1
ATOM 1629 N N . PRO A 1 214 ? -6.913 -2.569 0.479 1.00 98.38 214 PRO A N 1
ATOM 1630 C CA . PRO A 1 214 ? -6.329 -1.579 1.380 1.00 98.38 214 PRO A CA 1
ATOM 1631 C C . PRO A 1 214 ? -5.444 -0.571 0.640 1.00 98.38 214 PRO A C 1
ATOM 1633 O O . PRO A 1 214 ? -4.766 -0.896 -0.339 1.00 98.38 214 PRO A O 1
ATOM 1636 N N . THR A 1 215 ? -5.348 0.639 1.185 1.00 97.69 215 THR A N 1
ATOM 1637 C CA . THR A 1 215 ? -4.370 1.659 0.793 1.00 97.69 215 THR A CA 1
ATOM 1638 C C . THR A 1 215 ? -3.170 1.690 1.746 1.00 97.69 215 THR A C 1
ATOM 1640 O O . THR A 1 215 ? -3.158 1.046 2.793 1.00 97.69 215 THR A O 1
ATOM 1643 N N . THR A 1 216 ? -2.109 2.408 1.366 1.00 98.00 216 THR A N 1
ATOM 1644 C CA . THR A 1 216 ? -0.869 2.498 2.160 1.00 98.00 216 THR A CA 1
ATOM 1645 C C . THR A 1 216 ? -1.120 3.154 3.513 1.00 98.00 216 THR A C 1
ATOM 1647 O O . THR A 1 216 ? -1.477 4.328 3.554 1.00 98.00 216 THR A O 1
ATOM 1650 N N . ALA A 1 217 ? -0.844 2.426 4.595 1.00 98.19 217 ALA A N 1
ATOM 1651 C CA . ALA A 1 217 ? -1.055 2.884 5.964 1.00 98.19 217 ALA A CA 1
ATOM 1652 C C . ALA A 1 217 ? -0.218 4.115 6.333 1.00 98.19 217 ALA A C 1
ATOM 1654 O O . ALA A 1 217 ? -0.745 5.058 6.916 1.00 98.19 217 ALA A O 1
ATOM 1655 N N . GLY A 1 218 ? 1.046 4.133 5.892 1.00 98.12 218 GLY A N 1
ATOM 1656 C CA .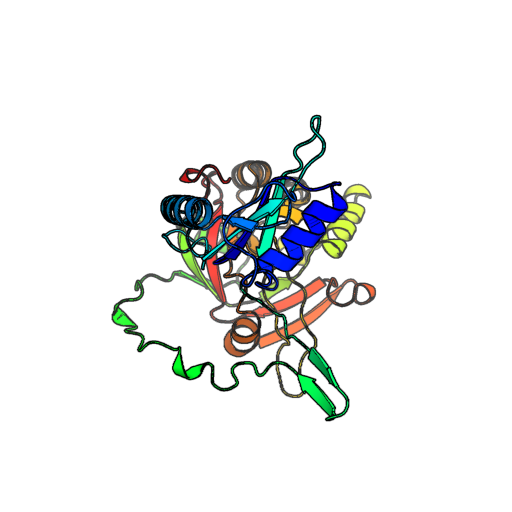 GLY A 1 218 ? 2.027 5.182 6.187 1.00 98.12 218 GLY A CA 1
ATOM 1657 C C . GLY A 1 218 ? 1.563 6.621 5.926 1.00 98.12 218 GLY A C 1
ATOM 1658 O O . GLY A 1 218 ? 2.008 7.549 6.592 1.00 98.12 218 GLY A O 1
ATOM 1659 N N . ARG A 1 219 ? 0.642 6.832 4.973 1.00 98.38 219 ARG A N 1
ATOM 1660 C CA . ARG A 1 219 ? 0.131 8.179 4.654 1.00 98.38 219 ARG A CA 1
ATOM 1661 C C . ARG A 1 219 ? -0.776 8.756 5.742 1.00 98.38 219 ARG A C 1
ATOM 1663 O O . ARG A 1 219 ? -0.955 9.967 5.788 1.00 98.38 219 ARG A O 1
ATOM 1670 N N . MET A 1 220 ? -1.309 7.904 6.619 1.00 98.75 220 MET A N 1
ATOM 1671 C CA . MET A 1 220 ? -2.164 8.308 7.733 1.00 98.75 220 MET A CA 1
ATOM 1672 C C . MET A 1 220 ? -1.406 8.359 9.071 1.00 98.75 220 MET A C 1
ATOM 1674 O O . MET A 1 220 ? -2.017 8.618 10.104 1.00 98.75 220 MET A O 1
ATOM 1678 N N . ASP A 1 221 ? -0.089 8.123 9.094 1.00 98.75 221 ASP A N 1
ATOM 1679 C CA . ASP A 1 221 ? 0.682 8.023 10.344 1.00 98.75 221 ASP A CA 1
ATOM 1680 C C . ASP A 1 221 ? 0.604 9.291 11.204 1.00 98.75 221 ASP A C 1
ATOM 1682 O O . ASP A 1 221 ? 0.496 9.189 12.423 1.00 98.75 221 ASP A O 1
ATOM 1686 N N . SER A 1 222 ? 0.575 10.472 10.580 1.00 98.56 222 SER A N 1
ATOM 1687 C CA . SER A 1 222 ? 0.515 11.765 11.277 1.00 98.56 222 SER A CA 1
ATOM 1688 C C . SER A 1 222 ? -0.807 12.044 12.000 1.00 98.56 222 SER A C 1
ATOM 1690 O O . SER A 1 222 ? -0.883 13.015 12.742 1.00 98.56 222 SER A O 1
ATOM 1692 N N . TYR A 1 223 ? -1.858 11.255 11.757 1.00 98.75 223 TYR A N 1
ATOM 1693 C CA . TYR A 1 223 ? -3.166 11.439 12.401 1.00 98.75 223 TYR A CA 1
ATOM 1694 C C . TYR A 1 223 ? -3.343 10.553 13.634 1.00 98.75 223 TYR A C 1
ATOM 1696 O O . TYR A 1 223 ? -4.188 10.844 14.473 1.00 98.75 223 TYR A O 1
ATOM 1704 N N . VAL A 1 224 ? -2.575 9.462 13.744 1.00 98.75 224 VAL A N 1
ATOM 1705 C CA . VAL A 1 224 ? -2.878 8.372 14.683 1.00 98.75 224 VAL A CA 1
ATOM 1706 C C . VAL A 1 224 ? -2.855 8.842 16.131 1.00 98.75 224 VAL A C 1
ATOM 1708 O O . VAL A 1 224 ? -3.824 8.620 16.846 1.00 98.75 224 VAL A O 1
ATOM 1711 N N . ASP A 1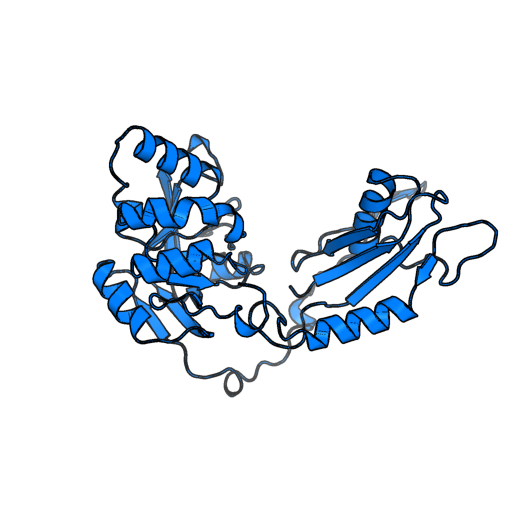 225 ? -1.780 9.509 16.554 1.00 98.69 225 ASP A N 1
ATOM 1712 C CA . ASP A 1 225 ? -1.621 9.931 17.951 1.00 98.69 225 ASP A CA 1
ATOM 1713 C C . ASP A 1 225 ? -2.713 10.916 18.384 1.00 98.69 225 ASP A C 1
ATOM 1715 O O . ASP A 1 225 ? -3.315 10.759 19.444 1.00 98.69 225 ASP A O 1
ATOM 1719 N N . GLN A 1 226 ? -3.022 11.894 17.526 1.00 98.75 226 GLN A N 1
ATOM 1720 C CA . GLN A 1 226 ? -4.105 12.843 17.766 1.00 98.75 226 GLN A CA 1
ATOM 1721 C C . GLN A 1 226 ? -5.461 12.137 17.791 1.00 98.75 226 GLN A C 1
ATOM 1723 O O . GLN A 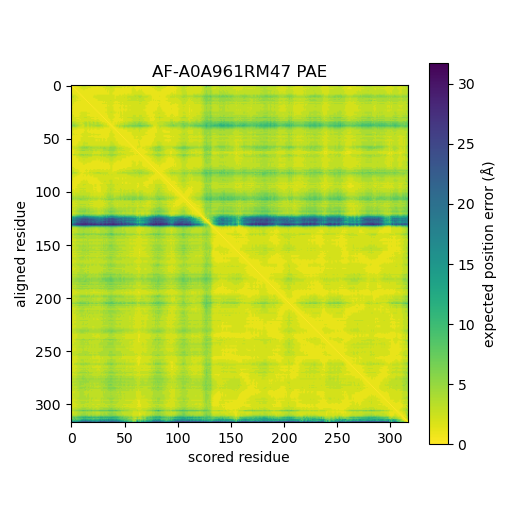1 226 ? -6.289 12.432 18.635 1.00 98.75 226 GLN A O 1
ATOM 1728 N N . PHE A 1 227 ? -5.732 11.204 16.881 1.00 98.81 227 PHE A N 1
ATOM 1729 C CA . PHE A 1 227 ? -7.043 10.558 16.853 1.00 98.81 227 PHE A CA 1
ATOM 1730 C C . PHE A 1 227 ? -7.242 9.657 18.074 1.00 98.81 227 PHE A C 1
ATOM 1732 O O . PHE A 1 227 ? -8.300 9.708 18.702 1.00 98.81 227 PHE A O 1
ATOM 1739 N N . GLN A 1 228 ? -6.210 8.907 18.459 1.00 98.88 228 GLN A N 1
ATOM 1740 C CA . GLN A 1 228 ? -6.241 8.046 19.639 1.00 98.88 228 GLN A CA 1
ATOM 1741 C C . GLN A 1 228 ? -6.331 8.845 20.943 1.00 98.88 228 GLN A C 1
ATOM 1743 O O . GLN A 1 228 ? -7.053 8.428 21.845 1.00 98.88 228 GLN A O 1
ATOM 1748 N N . SER A 1 229 ? -5.716 10.033 21.033 1.00 98.69 229 SER A N 1
ATOM 1749 C CA . SER A 1 229 ? -5.877 10.897 22.213 1.00 98.69 229 SER A CA 1
ATOM 1750 C C . SER A 1 229 ? -7.307 11.426 22.396 1.00 98.69 229 SER A C 1
ATOM 1752 O O . SER A 1 229 ? -7.683 11.797 23.507 1.00 98.69 229 SER A O 1
ATOM 1754 N N . PHE A 1 230 ? -8.127 11.400 21.340 1.00 98.62 230 PHE A N 1
ATOM 1755 C CA . PHE A 1 230 ? -9.568 11.673 21.379 1.00 98.62 230 PHE A CA 1
ATOM 1756 C C . PHE A 1 230 ? -10.425 10.385 21.357 1.00 98.62 230 PHE A C 1
ATOM 1758 O O . PHE A 1 230 ? -11.633 10.439 21.115 1.00 98.62 230 PHE A O 1
ATOM 1765 N N . GLY A 1 231 ? -9.816 9.218 21.599 1.00 98.31 231 GLY A N 1
ATOM 1766 C CA . GLY A 1 231 ? -10.480 7.912 21.681 1.00 98.31 231 GLY A CA 1
ATOM 1767 C C . GLY A 1 231 ? -10.901 7.302 20.339 1.00 98.31 231 GLY A C 1
ATOM 1768 O O . GLY A 1 231 ? -11.626 6.309 20.325 1.00 98.31 231 GLY A O 1
ATOM 1769 N N . GLY A 1 232 ? -10.496 7.890 19.212 1.00 98.44 232 GLY A N 1
ATOM 1770 C CA . GLY A 1 232 ? -10.792 7.393 17.868 1.00 98.44 232 GLY A CA 1
ATOM 1771 C C . GLY A 1 232 ? -9.636 6.611 17.250 1.00 98.44 232 GLY A C 1
ATOM 1772 O O . GLY A 1 232 ? -8.494 6.699 17.689 1.00 98.44 232 GLY A O 1
ATOM 1773 N N . SER A 1 233 ? -9.906 5.869 16.173 1.00 98.50 233 SER A N 1
ATOM 1774 C CA . SER A 1 233 ? -8.868 5.142 15.420 1.00 98.50 233 SER A CA 1
ATOM 1775 C C . SER A 1 233 ? -8.041 4.168 16.284 1.00 98.50 233 SER A C 1
ATOM 1777 O O . SER A 1 233 ? -6.842 3.968 16.058 1.00 98.50 233 SER A O 1
ATOM 1779 N N . MET A 1 234 ? -8.697 3.545 17.267 1.00 98.88 234 MET A N 1
ATOM 1780 C CA . MET A 1 234 ? -8.080 2.592 18.194 1.00 98.88 234 MET A CA 1
ATOM 1781 C C . MET A 1 234 ? -7.624 1.308 17.501 1.00 98.88 234 MET A C 1
ATOM 1783 O O . MET A 1 234 ? -6.557 0.789 17.812 1.00 98.88 234 MET A O 1
ATOM 1787 N N . VAL A 1 235 ? -8.385 0.830 16.514 1.00 98.94 235 VAL A N 1
ATOM 1788 C CA . VAL A 1 235 ? -8.006 -0.300 15.658 1.00 98.94 235 VAL A CA 1
ATOM 1789 C C . VAL A 1 235 ? -7.954 0.186 14.218 1.00 98.94 235 VAL A C 1
ATOM 1791 O O . VAL A 1 235 ? -8.945 0.671 13.677 1.00 98.94 235 VAL A O 1
ATOM 1794 N N . MET A 1 236 ? -6.792 0.065 13.590 1.00 98.94 236 MET A N 1
ATOM 1795 C CA . MET A 1 236 ? -6.549 0.519 12.219 1.00 98.94 236 MET A CA 1
ATOM 1796 C C . MET A 1 236 ? -6.313 -0.683 11.314 1.00 98.94 236 MET A C 1
ATOM 1798 O O . MET A 1 236 ? -5.577 -1.586 11.691 1.00 98.94 236 MET A O 1
ATOM 1802 N N . LEU A 1 237 ? -6.867 -0.680 10.105 1.00 98.94 237 LEU A N 1
ATOM 1803 C CA . LEU A 1 237 ? -6.708 -1.751 9.121 1.00 98.94 237 LEU A CA 1
ATOM 1804 C C . LEU A 1 237 ? -6.246 -1.157 7.786 1.00 98.94 237 LEU A C 1
ATOM 1806 O O . LEU A 1 237 ? -6.892 -0.268 7.242 1.00 98.94 237 LEU A O 1
ATOM 1810 N N . ALA A 1 238 ? -5.122 -1.615 7.237 1.00 98.75 238 ALA A N 1
ATOM 1811 C CA . ALA A 1 238 ? -4.586 -1.099 5.968 1.00 98.75 238 ALA A CA 1
ATOM 1812 C C . ALA A 1 238 ? -3.520 -2.044 5.391 1.00 98.75 238 ALA A C 1
ATOM 1814 O O . ALA A 1 238 ? -3.550 -3.235 5.674 1.00 98.75 238 ALA A O 1
ATOM 1815 N N . LYS A 1 239 ? -2.588 -1.553 4.560 1.00 98.50 239 LYS A N 1
ATOM 1816 C CA . LYS A 1 239 ? -1.417 -2.332 4.118 1.00 98.50 239 LYS A CA 1
ATOM 1817 C C . LYS A 1 239 ? -0.109 -1.560 4.251 1.00 98.50 239 LYS A C 1
ATOM 1819 O O . LYS A 1 239 ? -0.060 -0.342 4.047 1.00 98.50 239 LYS A O 1
ATOM 1824 N N . GLY A 1 240 ? 0.975 -2.316 4.413 1.00 96.88 240 GLY A N 1
ATOM 1825 C CA . GLY A 1 240 ? 2.349 -1.816 4.501 1.00 96.88 240 GLY A CA 1
ATOM 1826 C C . GLY A 1 240 ? 2.828 -1.632 5.939 1.00 96.88 240 GLY A C 1
ATOM 1827 O O . GLY A 1 240 ? 2.028 -1.637 6.872 1.00 96.88 240 GLY A O 1
ATOM 1828 N N . ASN A 1 241 ? 4.137 -1.478 6.100 1.00 96.81 241 ASN A N 1
ATOM 1829 C CA . ASN A 1 241 ? 4.766 -1.049 7.344 1.00 96.81 241 ASN A CA 1
ATOM 1830 C C . ASN A 1 241 ? 4.410 0.417 7.658 1.00 96.81 241 ASN A C 1
ATOM 1832 O O . ASN A 1 241 ? 3.978 1.167 6.773 1.00 96.81 241 ASN A O 1
ATOM 1836 N N . ARG A 1 242 ? 4.568 0.812 8.922 1.00 98.12 242 ARG A N 1
ATOM 1837 C CA . ARG A 1 242 ? 4.270 2.163 9.423 1.00 98.12 242 ARG A CA 1
ATOM 1838 C C . ARG A 1 242 ? 5.467 2.700 10.185 1.00 98.12 242 ARG A C 1
ATOM 1840 O O . ARG A 1 242 ? 6.355 1.933 10.535 1.00 98.12 242 ARG A O 1
ATOM 1847 N N . SER A 1 243 ? 5.509 4.007 10.410 1.00 97.31 243 SER A N 1
ATOM 1848 C CA . SER A 1 243 ? 6.617 4.595 11.151 1.00 97.31 243 SER A CA 1
ATOM 1849 C C . SER A 1 243 ? 6.494 4.362 12.658 1.00 97.31 243 SER A C 1
ATOM 1851 O O . SER A 1 243 ? 5.398 4.211 13.209 1.00 97.31 243 SER A O 1
ATOM 1853 N N . ARG A 1 244 ? 7.636 4.460 13.344 1.00 96.81 244 ARG A N 1
ATOM 1854 C CA . ARG A 1 244 ? 7.757 4.493 14.805 1.00 96.81 244 ARG A CA 1
ATOM 1855 C C . ARG A 1 244 ? 6.702 5.344 15.518 1.00 96.81 244 ARG A C 1
ATOM 1857 O O . ARG A 1 244 ? 6.279 4.955 16.600 1.00 96.81 244 ARG A O 1
ATOM 1864 N N . GLN A 1 245 ? 6.261 6.467 14.946 1.00 97.75 245 GLN A N 1
ATOM 1865 C CA . GLN A 1 245 ? 5.278 7.339 15.604 1.00 97.75 245 GLN A CA 1
ATOM 1866 C C . GLN A 1 245 ? 3.956 6.608 15.888 1.00 97.75 245 GLN A C 1
ATOM 1868 O O . GLN A 1 245 ? 3.335 6.833 16.920 1.00 97.75 245 GLN A O 1
ATOM 1873 N N . VAL A 1 246 ? 3.556 5.690 15.002 1.00 98.56 246 VAL A N 1
ATOM 1874 C CA . VAL A 1 246 ? 2.328 4.901 15.151 1.00 98.56 246 VAL A CA 1
ATOM 1875 C C . VAL A 1 246 ? 2.500 3.840 16.224 1.00 98.56 246 VAL A C 1
ATOM 1877 O O . VAL A 1 246 ? 1.593 3.629 17.020 1.00 98.56 246 VAL A O 1
ATOM 1880 N N . ARG A 1 247 ? 3.672 3.201 16.274 1.00 97.56 247 ARG A N 1
ATOM 1881 C CA . ARG A 1 247 ? 4.023 2.246 17.329 1.00 97.56 247 ARG A CA 1
ATOM 1882 C C . ARG A 1 247 ? 4.005 2.901 18.703 1.00 97.56 247 ARG A C 1
ATOM 1884 O O . ARG A 1 247 ? 3.405 2.367 19.630 1.00 97.56 247 ARG A O 1
ATOM 1891 N N . ASP A 1 248 ? 4.623 4.071 18.811 1.00 98.44 248 ASP A N 1
ATOM 1892 C CA . ASP A 1 248 ? 4.695 4.817 20.062 1.00 98.44 248 ASP A CA 1
ATOM 1893 C C . ASP A 1 248 ? 3.296 5.331 20.479 1.00 98.44 248 ASP A 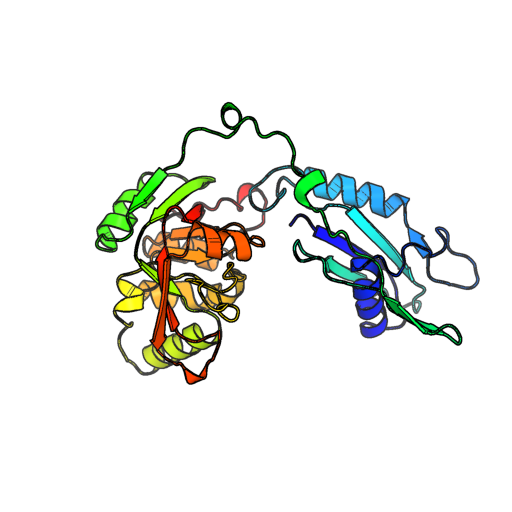C 1
ATOM 1895 O O . ASP A 1 248 ? 2.983 5.332 21.668 1.00 98.44 248 ASP A O 1
ATOM 1899 N N . ALA A 1 249 ? 2.426 5.698 19.526 1.00 98.75 249 ALA A N 1
ATOM 1900 C CA . ALA A 1 249 ? 1.025 6.049 19.789 1.00 98.75 249 ALA A CA 1
ATOM 1901 C C . ALA A 1 249 ? 0.192 4.841 20.254 1.00 98.75 249 ALA A C 1
ATOM 1903 O O . ALA A 1 249 ? -0.478 4.923 21.281 1.00 98.75 249 ALA A O 1
ATOM 1904 N N . CYS A 1 250 ? 0.300 3.695 19.571 1.00 98.75 250 CYS A N 1
ATOM 1905 C CA . CYS A 1 250 ? -0.404 2.466 19.951 1.00 98.75 250 CYS A CA 1
ATOM 1906 C C . CYS A 1 250 ? -0.014 2.002 21.359 1.00 98.75 250 CYS A C 1
ATOM 1908 O O . CYS A 1 250 ? -0.891 1.651 22.139 1.00 98.75 250 CYS A O 1
ATOM 1910 N N . ALA A 1 251 ? 1.271 2.081 21.717 1.00 98.56 251 ALA A N 1
ATOM 1911 C CA . ALA A 1 251 ? 1.740 1.773 23.068 1.00 98.56 251 ALA A CA 1
ATOM 1912 C C . ALA A 1 251 ? 1.199 2.745 24.133 1.00 98.56 251 ALA A C 1
ATOM 1914 O O . ALA A 1 251 ? 0.970 2.356 25.274 1.00 98.56 251 ALA A O 1
ATOM 1915 N N . ARG A 1 252 ? 1.020 4.021 23.773 1.00 98.75 252 ARG A N 1
ATOM 1916 C CA . ARG A 1 252 ? 0.552 5.071 24.687 1.00 98.75 252 ARG A CA 1
ATOM 1917 C C . ARG A 1 252 ? -0.950 5.015 24.930 1.00 98.75 252 ARG A C 1
ATOM 1919 O O . ARG A 1 252 ? -1.386 5.249 26.051 1.00 98.75 252 ARG A O 1
ATOM 1926 N N . HIS A 1 253 ? -1.716 4.744 23.880 1.00 98.75 253 HIS A N 1
ATOM 1927 C CA . HIS A 1 253 ? -3.178 4.803 23.907 1.00 98.75 253 HIS A CA 1
ATOM 1928 C C . HIS A 1 253 ? -3.839 3.426 23.902 1.00 98.75 253 HIS A C 1
ATOM 1930 O O . HIS A 1 253 ? -5.058 3.347 23.945 1.00 98.75 253 HIS A O 1
ATOM 1936 N N . HIS A 1 254 ? -3.054 2.347 23.869 1.00 98.56 254 HIS A N 1
ATOM 1937 C CA . HIS A 1 254 ? -3.515 0.959 23.774 1.00 98.56 254 HIS A CA 1
ATOM 1938 C C . HIS A 1 254 ? -4.251 0.635 22.462 1.00 98.56 254 HIS A C 1
ATOM 1940 O O . HIS A 1 254 ? -5.280 -0.039 22.448 1.00 98.56 254 HIS A O 1
ATOM 1946 N N . GLY A 1 255 ? -3.730 1.151 21.346 1.00 98.75 255 GLY A N 1
ATOM 1947 C CA . GLY A 1 255 ? -4.260 0.913 20.001 1.00 98.75 255 GLY A CA 1
ATOM 1948 C C . GLY A 1 255 ? -3.586 -0.250 19.263 1.00 98.75 255 GLY A C 1
ATOM 1949 O O . GLY A 1 255 ? -2.562 -0.768 19.694 1.00 98.75 255 GLY A O 1
ATOM 1950 N N . PHE A 1 256 ? -4.139 -0.625 18.107 1.00 98.94 256 PHE A N 1
ATOM 1951 C CA . PHE A 1 256 ? -3.625 -1.688 17.239 1.00 98.94 256 PHE A CA 1
ATOM 1952 C C . PHE A 1 256 ? -3.590 -1.264 15.772 1.00 98.94 256 PHE A C 1
ATOM 1954 O O . PHE A 1 256 ? -4.493 -0.589 15.269 1.00 98.94 256 PHE A O 1
ATOM 1961 N N . TYR A 1 257 ? -2.584 -1.753 15.047 1.00 98.88 257 TYR A N 1
ATOM 1962 C CA . TYR A 1 257 ? -2.578 -1.743 13.587 1.00 98.88 257 TYR A CA 1
ATOM 1963 C C . TYR A 1 257 ? -2.602 -3.168 13.040 1.00 98.88 257 TYR A C 1
ATOM 1965 O O . TYR A 1 257 ? -1.715 -3.983 13.306 1.00 98.88 257 TYR A O 1
ATOM 1973 N N . LEU A 1 258 ? -3.613 -3.427 12.220 1.00 98.88 258 LEU A N 1
ATOM 1974 C CA . LEU A 1 258 ? -3.850 -4.662 11.507 1.00 98.88 258 LEU A CA 1
ATOM 1975 C C . LEU A 1 258 ? -3.437 -4.510 10.034 1.00 98.88 258 LEU A C 1
ATOM 1977 O O . LEU A 1 258 ? -3.900 -3.623 9.312 1.00 98.88 258 LEU A O 1
ATOM 1981 N N . GLY A 1 259 ? -2.566 -5.397 9.567 1.00 98.56 259 GLY A N 1
ATOM 1982 C CA . GLY A 1 259 ? -2.144 -5.467 8.173 1.00 98.56 259 GLY A CA 1
ATOM 1983 C C . GLY A 1 259 ? -3.030 -6.413 7.371 1.00 98.56 259 GLY A C 1
ATOM 1984 O O . GLY A 1 259 ? -2.994 -7.620 7.582 1.00 98.56 259 GLY A O 1
ATOM 1985 N N . SER A 1 260 ? -3.776 -5.880 6.411 1.00 98.44 260 SER A N 1
ATOM 1986 C CA . SER A 1 260 ? -4.444 -6.634 5.348 1.00 98.44 260 SER A CA 1
ATOM 1987 C C . SER A 1 260 ? -3.466 -6.954 4.216 1.00 98.44 260 SER A C 1
ATOM 1989 O O . SER A 1 260 ? -2.505 -6.221 3.962 1.00 98.44 260 SER A O 1
ATOM 1991 N N . ILE A 1 261 ? -3.773 -8.000 3.449 1.00 97.81 261 ILE A N 1
ATOM 1992 C CA . ILE A 1 261 ? -3.069 -8.302 2.199 1.00 97.81 261 ILE A CA 1
ATOM 1993 C C . ILE A 1 261 ? -3.398 -7.213 1.166 1.00 97.81 261 ILE A C 1
ATOM 1995 O O . ILE A 1 261 ? -4.560 -6.963 0.844 1.00 97.81 261 ILE A O 1
ATOM 1999 N N . GLY A 1 262 ? -2.373 -6.542 0.642 1.00 97.00 262 GLY A N 1
ATOM 2000 C CA . GLY A 1 262 ? -2.497 -5.558 -0.430 1.00 97.00 262 GLY A CA 1
ATOM 2001 C C . GLY A 1 262 ? -2.464 -6.212 -1.809 1.00 97.00 262 GLY A C 1
ATOM 2002 O O . GLY A 1 262 ? -1.568 -6.999 -2.096 1.00 97.00 262 GLY A O 1
ATOM 2003 N N . GLY A 1 263 ? -3.410 -5.870 -2.686 1.00 96.50 263 GLY A N 1
ATOM 2004 C CA . GLY A 1 263 ? -3.479 -6.416 -4.049 1.00 96.50 263 GLY A CA 1
ATOM 2005 C C . GLY A 1 263 ? -4.783 -7.147 -4.391 1.00 96.50 263 GLY A C 1
ATOM 2006 O O . GLY A 1 263 ? -5.411 -6.746 -5.369 1.00 96.50 263 GLY A O 1
ATOM 2007 N N . PRO A 1 264 ? -5.245 -8.152 -3.617 1.00 97.31 264 PRO A N 1
ATOM 2008 C CA . PRO A 1 264 ? -6.371 -9.017 -3.996 1.00 97.31 264 PRO A CA 1
ATOM 2009 C C . PRO A 1 264 ? -7.752 -8.362 -3.766 1.00 97.31 264 PRO A C 1
ATOM 2011 O O . PRO A 1 264 ? -8.661 -8.958 -3.197 1.00 97.31 264 PRO A O 1
ATOM 2014 N N . ALA A 1 265 ? -7.927 -7.120 -4.224 1.00 98.38 265 ALA A N 1
ATOM 2015 C CA . ALA A 1 265 ? -9.111 -6.292 -3.988 1.00 98.38 265 ALA A CA 1
ATOM 2016 C C . ALA A 1 265 ? -10.418 -6.906 -4.520 1.00 98.38 265 ALA A C 1
ATOM 2018 O O . ALA A 1 265 ? -11.466 -6.729 -3.905 1.00 98.38 265 ALA A O 1
ATOM 2019 N N . ALA A 1 266 ? -10.360 -7.624 -5.647 1.00 98.00 266 ALA A N 1
ATOM 2020 C CA . ALA A 1 266 ? -11.523 -8.303 -6.219 1.00 98.00 266 ALA A CA 1
ATOM 2021 C C . ALA A 1 266 ? -11.980 -9.493 -5.358 1.00 98.00 266 ALA A C 1
ATOM 2023 O O . ALA A 1 266 ? -13.176 -9.665 -5.153 1.00 98.00 266 ALA A O 1
ATOM 2024 N N . ARG A 1 267 ? -11.037 -10.268 -4.799 1.00 96.88 267 ARG A N 1
ATOM 2025 C CA . ARG A 1 267 ? -11.350 -11.386 -3.893 1.00 96.88 267 ARG A CA 1
ATOM 2026 C C . ARG A 1 267 ? -11.912 -10.895 -2.566 1.00 96.88 267 ARG A C 1
ATOM 2028 O O . ARG A 1 267 ? -12.924 -11.416 -2.129 1.00 96.88 267 ARG A O 1
ATOM 2035 N N . LEU A 1 268 ? -11.337 -9.841 -1.983 1.00 98.12 268 LEU A N 1
ATOM 2036 C CA . LEU A 1 268 ? -11.906 -9.216 -0.780 1.00 98.12 268 LEU A CA 1
ATOM 2037 C C . LEU A 1 268 ? -13.351 -8.745 -1.014 1.00 98.12 268 LEU A C 1
ATOM 2039 O O . LEU A 1 268 ? -14.218 -8.974 -0.176 1.00 98.12 268 LEU A O 1
ATOM 2043 N N . ALA A 1 269 ? -13.623 -8.129 -2.166 1.00 97.81 269 ALA A N 1
ATOM 2044 C CA . ALA A 1 269 ? -14.965 -7.682 -2.526 1.00 97.81 269 ALA A CA 1
ATOM 2045 C C . ALA A 1 269 ? -15.957 -8.839 -2.719 1.00 97.81 269 ALA A C 1
ATOM 2047 O O . ALA A 1 269 ? -17.096 -8.744 -2.277 1.00 97.81 269 ALA A O 1
ATOM 2048 N N . GLN A 1 270 ? -15.529 -9.920 -3.375 1.00 97.50 270 GLN A N 1
ATOM 2049 C CA . GLN A 1 270 ? -16.368 -11.085 -3.650 1.00 97.50 270 GLN A CA 1
ATOM 2050 C C . GLN A 1 270 ? -16.644 -11.911 -2.386 1.00 97.50 270 GLN A C 1
ATOM 2052 O O . GLN A 1 270 ? -17.785 -12.293 -2.116 1.00 97.50 270 GLN A O 1
ATOM 2057 N N . ASP A 1 271 ? -15.598 -12.180 -1.609 1.00 97.56 271 ASP A N 1
ATOM 2058 C CA . ASP A 1 271 ? -15.640 -13.180 -0.548 1.00 97.56 271 ASP A CA 1
ATOM 2059 C C . ASP A 1 271 ? -15.943 -12.557 0.815 1.00 97.56 271 ASP A C 1
ATOM 2061 O O . ASP A 1 271 ? -16.695 -13.146 1.592 1.00 97.56 271 ASP A O 1
ATOM 2065 N N . CYS A 1 272 ? -15.425 -11.356 1.097 1.00 98.38 272 CYS A N 1
ATOM 2066 C CA . CYS A 1 272 ? -15.440 -10.791 2.447 1.00 98.38 272 CYS A CA 1
ATOM 2067 C C . CYS A 1 272 ? -16.464 -9.666 2.634 1.00 98.38 272 CYS A C 1
ATOM 2069 O O . CYS A 1 272 ? -17.120 -9.616 3.668 1.00 98.38 272 CYS A O 1
ATOM 2071 N N . ILE A 1 273 ? -16.627 -8.757 1.669 1.00 98.62 273 ILE A N 1
ATOM 2072 C CA . ILE A 1 273 ? -17.450 -7.548 1.849 1.00 98.62 273 ILE A CA 1
ATOM 2073 C C . ILE A 1 273 ? -18.901 -7.822 1.448 1.00 98.62 273 ILE A C 1
ATOM 2075 O O . ILE A 1 273 ? -19.192 -8.145 0.299 1.00 98.62 273 ILE A O 1
ATOM 2079 N N . LYS A 1 274 ? -19.829 -7.675 2.397 1.00 98.62 274 LYS A N 1
ATOM 2080 C CA . LYS A 1 274 ? -21.251 -8.026 2.224 1.00 98.62 274 LYS A CA 1
ATOM 2081 C C . LYS A 1 274 ? -22.167 -6.821 2.055 1.00 98.62 274 LYS A C 1
ATOM 2083 O O . LYS A 1 274 ? -23.264 -6.965 1.525 1.00 98.62 274 LYS A O 1
ATOM 2088 N N . LYS A 1 275 ? -21.725 -5.639 2.485 1.00 98.56 275 LYS A N 1
ATOM 2089 C CA . LYS A 1 275 ? -22.481 -4.387 2.376 1.00 98.56 275 LYS A CA 1
ATOM 2090 C C . LYS A 1 275 ? -21.523 -3.202 2.314 1.00 98.56 275 LYS A C 1
ATOM 2092 O O . LYS A 1 275 ? -20.479 -3.244 2.961 1.00 98.56 275 LYS A O 1
ATOM 2097 N N . VAL A 1 276 ? -21.887 -2.164 1.563 1.00 98.62 276 VAL A N 1
ATOM 2098 C CA . VAL A 1 276 ? -21.156 -0.892 1.480 1.00 98.62 276 VAL A CA 1
ATOM 2099 C C . VAL A 1 276 ? -22.155 0.259 1.510 1.00 98.62 276 VAL A C 1
ATOM 2101 O O . VAL A 1 276 ? -23.070 0.300 0.691 1.00 98.62 276 VAL A O 1
ATOM 2104 N N . GLU A 1 277 ? -21.972 1.198 2.431 1.00 98.38 277 GLU A N 1
ATOM 2105 C CA . GLU A 1 277 ? -22.828 2.377 2.587 1.00 98.38 277 GLU A CA 1
ATOM 2106 C C . GLU A 1 277 ? -21.973 3.627 2.784 1.00 98.38 277 GLU A C 1
ATOM 2108 O O . GLU A 1 277 ? -20.970 3.586 3.495 1.00 98.38 277 GLU A O 1
ATOM 2113 N N . VAL A 1 278 ? -22.361 4.745 2.168 1.00 98.56 278 VAL A N 1
ATOM 2114 C CA . VAL A 1 278 ? -21.750 6.046 2.476 1.00 98.56 278 VAL A CA 1
ATOM 2115 C C . VAL A 1 278 ? -22.278 6.511 3.829 1.00 98.56 278 VAL A C 1
ATOM 2117 O O . VAL A 1 278 ? -23.487 6.524 4.047 1.00 98.56 278 VAL A O 1
ATOM 2120 N N . VAL A 1 279 ? -21.375 6.906 4.720 1.00 98.56 279 VAL A N 1
ATOM 2121 C CA . VAL A 1 279 ? -21.694 7.481 6.032 1.00 98.56 279 VAL A CA 1
ATOM 2122 C C . VAL A 1 279 ? -21.610 8.999 5.975 1.00 98.56 279 VAL A C 1
ATOM 2124 O O . VAL A 1 279 ? -22.517 9.682 6.439 1.00 98.56 279 VAL A O 1
ATOM 2127 N N . GLU A 1 280 ? -20.529 9.534 5.406 1.00 98.31 280 GLU A N 1
ATOM 2128 C CA . GLU A 1 280 ? -20.288 10.975 5.385 1.00 98.31 280 GLU A CA 1
ATOM 2129 C C . GLU A 1 280 ? -19.379 11.387 4.220 1.00 98.31 280 GLU A C 1
ATOM 2131 O O . GLU A 1 280 ? -18.624 10.577 3.680 1.00 98.31 280 GLU A O 1
ATOM 2136 N N . TYR A 1 281 ? -19.449 12.667 3.854 1.00 98.19 281 TYR A N 1
ATOM 2137 C CA . TYR A 1 281 ? -18.673 13.306 2.792 1.00 98.19 281 TYR A CA 1
ATOM 2138 C C . TYR A 1 281 ? -18.820 12.654 1.404 1.00 98.19 281 TYR A C 1
ATOM 2140 O O . TYR A 1 281 ? -17.810 12.357 0.754 1.00 98.19 281 TYR A O 1
ATOM 2148 N N . PRO A 1 282 ? -20.055 12.407 0.915 1.00 98.25 282 PRO A N 1
ATOM 2149 C CA . PRO A 1 282 ? -20.279 11.815 -0.408 1.00 98.25 282 PRO A CA 1
ATOM 2150 C C . PRO A 1 282 ? -19.606 12.600 -1.548 1.00 98.25 282 PRO A C 1
ATOM 2152 O O . PRO A 1 282 ? -19.238 12.020 -2.570 1.00 98.25 282 PRO A O 1
ATOM 2155 N N . GLU A 1 283 ? -19.401 13.906 -1.378 1.00 98.25 283 GLU A N 1
ATOM 2156 C CA . GLU A 1 283 ? -18.716 14.778 -2.330 1.00 98.25 283 GLU A CA 1
ATOM 2157 C C . GLU A 1 283 ? -17.241 14.409 -2.563 1.00 98.25 283 GLU A C 1
ATOM 2159 O O . GLU A 1 283 ? -16.682 14.774 -3.597 1.00 98.25 283 GLU A O 1
ATOM 2164 N N . LEU A 1 284 ? -16.614 13.642 -1.659 1.00 98.38 284 LEU A N 1
ATOM 2165 C CA . LEU A 1 284 ? -15.236 13.153 -1.807 1.00 98.38 284 LEU A CA 1
ATOM 2166 C C . LEU A 1 284 ? -15.127 11.913 -2.714 1.00 98.38 284 LEU A C 1
ATOM 2168 O O . LEU A 1 284 ? -14.033 11.376 -2.922 1.00 98.38 284 LEU A O 1
ATOM 2172 N N . GLY A 1 285 ? -16.244 11.431 -3.268 1.00 98.25 285 GLY A N 1
ATOM 2173 C CA . GLY A 1 285 ? -16.271 10.269 -4.150 1.00 98.25 285 GLY A CA 1
ATOM 2174 C C . GLY A 1 285 ? -15.728 9.022 -3.450 1.00 98.25 285 GLY A C 1
ATOM 2175 O O . GLY A 1 285 ? -16.194 8.651 -2.380 1.00 98.25 285 GLY A O 1
ATOM 2176 N N . MET A 1 286 ? -14.714 8.369 -4.028 1.00 97.44 286 MET A N 1
ATOM 2177 C CA . MET A 1 286 ? -14.118 7.159 -3.433 1.00 97.44 286 MET A CA 1
ATOM 2178 C C . MET A 1 286 ? -13.407 7.406 -2.089 1.00 97.44 286 MET A C 1
ATOM 2180 O O . MET A 1 286 ? -13.128 6.445 -1.375 1.00 97.44 286 MET A O 1
ATOM 2184 N N . GLU A 1 287 ? -13.130 8.667 -1.736 1.00 98.62 287 GLU A N 1
ATOM 2185 C CA . GLU A 1 287 ? -12.542 9.058 -0.447 1.00 98.62 287 GLU A CA 1
ATOM 2186 C C . GLU A 1 287 ? -13.574 9.487 0.606 1.00 98.62 287 GLU A C 1
ATOM 2188 O O . GLU A 1 287 ? -13.179 9.932 1.685 1.00 98.62 287 GLU A O 1
ATOM 2193 N N . ALA A 1 288 ? -14.873 9.334 0.321 1.00 98.69 288 ALA A N 1
ATOM 2194 C CA . ALA A 1 288 ? -15.929 9.475 1.321 1.00 98.69 288 ALA A CA 1
ATOM 2195 C C . ALA A 1 288 ? -15.693 8.538 2.519 1.00 98.69 288 ALA A C 1
ATOM 2197 O O . ALA A 1 288 ? -14.920 7.576 2.446 1.00 98.69 288 ALA A O 1
ATOM 2198 N N . ILE A 1 289 ? -16.382 8.803 3.627 1.00 98.81 289 ILE A N 1
ATOM 2199 C CA . ILE A 1 289 ? -16.423 7.867 4.747 1.00 98.81 289 ILE A CA 1
ATOM 2200 C C . ILE A 1 289 ? -17.482 6.823 4.432 1.00 98.81 289 ILE A C 1
ATOM 2202 O O . ILE A 1 289 ? -18.643 7.159 4.194 1.00 98.81 289 ILE A O 1
ATOM 2206 N N . TRP A 1 290 ? -17.085 5.556 4.455 1.00 98.88 290 TRP A N 1
ATOM 2207 C CA . TRP A 1 290 ? -17.986 4.433 4.223 1.00 98.88 290 TRP A CA 1
ATOM 2208 C C . TRP A 1 290 ? -18.146 3.606 5.489 1.00 98.88 290 TRP A C 1
ATOM 2210 O O . TRP A 1 290 ? -17.269 3.585 6.349 1.00 98.88 290 TRP A O 1
ATOM 2220 N N . ARG A 1 291 ? -19.235 2.856 5.567 1.00 98.75 291 ARG A N 1
ATOM 2221 C CA . ARG A 1 291 ? -19.380 1.715 6.460 1.00 98.75 291 ARG A CA 1
ATOM 2222 C C . ARG A 1 291 ? -19.489 0.465 5.608 1.00 98.75 291 ARG A C 1
ATOM 2224 O O . ARG A 1 291 ? -20.235 0.441 4.628 1.00 98.75 291 ARG A O 1
ATOM 2231 N N . ILE A 1 292 ? -18.746 -0.563 5.987 1.00 98.88 292 ILE A N 1
ATOM 2232 C CA . ILE A 1 292 ? -18.819 -1.876 5.358 1.00 98.88 292 ILE A CA 1
ATOM 2233 C C . ILE A 1 292 ? -19.122 -2.945 6.396 1.00 98.88 292 ILE A C 1
ATOM 2235 O O . ILE A 1 292 ? -18.689 -2.845 7.540 1.00 98.88 292 ILE A O 1
ATOM 2239 N N . GLU A 1 293 ? -19.844 -3.975 5.969 1.00 98.81 293 GLU A N 1
ATOM 2240 C CA . GLU A 1 293 ? -20.019 -5.207 6.737 1.00 98.81 293 GLU A CA 1
ATOM 2241 C C . GLU A 1 293 ? -19.122 -6.275 6.117 1.00 98.81 293 GLU A C 1
ATOM 2243 O O . GLU A 1 293 ? -19.220 -6.540 4.911 1.00 98.81 293 GLU A O 1
ATOM 2248 N N . VAL A 1 294 ? -18.230 -6.861 6.918 1.00 98.81 294 VAL A N 1
ATOM 2249 C CA . VAL A 1 294 ? -17.286 -7.881 6.449 1.00 98.81 294 VAL A CA 1
ATOM 2250 C C . VAL A 1 294 ? -17.503 -9.222 7.135 1.00 98.81 294 VAL A C 1
ATOM 2252 O O . VAL A 1 294 ? -17.948 -9.285 8.278 1.00 98.81 294 VAL A O 1
ATOM 2255 N N . VAL A 1 295 ? -17.165 -10.297 6.433 1.00 98.75 295 VAL A N 1
ATOM 2256 C CA . VAL A 1 295 ? -17.122 -11.665 6.952 1.00 98.75 295 VAL A CA 1
ATOM 2257 C C . VAL A 1 295 ? -15.794 -12.280 6.546 1.00 98.75 295 VAL A C 1
ATOM 2259 O O . VAL A 1 295 ? -15.390 -12.168 5.390 1.00 98.75 295 VAL A O 1
ATOM 2262 N N . ASP A 1 296 ? -15.125 -12.915 7.500 1.00 98.19 296 ASP A N 1
ATOM 2263 C CA . ASP A 1 296 ? -13.850 -13.599 7.305 1.00 98.19 296 ASP A CA 1
ATOM 2264 C C . ASP A 1 296 ? -12.771 -12.749 6.603 1.00 98.19 296 ASP A C 1
ATOM 2266 O O . ASP A 1 296 ? -12.040 -13.207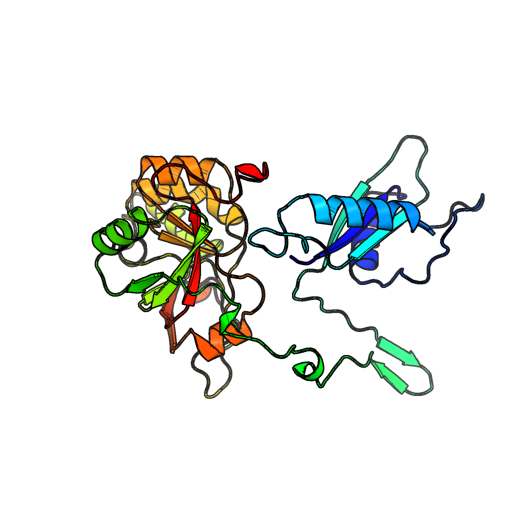 5.721 1.00 98.19 296 ASP A O 1
ATOM 2270 N N . PHE A 1 297 ? -12.679 -11.468 6.971 1.00 98.69 297 PHE A N 1
ATOM 2271 C CA . PHE A 1 297 ? -11.708 -10.549 6.388 1.00 98.69 297 PHE A CA 1
ATOM 2272 C C . PHE A 1 297 ? -10.301 -10.835 6.945 1.00 98.69 297 PHE A C 1
ATOM 2274 O O . PHE A 1 297 ? -10.088 -10.711 8.155 1.00 98.69 297 PHE A O 1
ATOM 2281 N N . PRO A 1 298 ? -9.306 -11.166 6.101 1.00 98.00 298 PRO A N 1
ATOM 2282 C CA . PRO A 1 298 ? -7.989 -11.574 6.573 1.00 98.00 298 PRO A CA 1
ATOM 2283 C C . PRO A 1 298 ? -7.124 -10.381 6.994 1.00 98.00 298 PRO A C 1
ATOM 2285 O O . PRO A 1 298 ? -6.957 -9.412 6.246 1.00 98.00 298 PRO A O 1
ATOM 2288 N N . ALA A 1 299 ? -6.488 -10.487 8.159 1.00 98.44 299 ALA A N 1
ATOM 2289 C CA . ALA A 1 299 ? -5.509 -9.511 8.625 1.00 98.44 299 ALA A CA 1
ATOM 2290 C C . ALA A 1 299 ? -4.408 -10.155 9.480 1.00 98.44 299 ALA A C 1
ATOM 2292 O O . ALA A 1 299 ? -4.499 -11.314 9.874 1.00 98.44 299 ALA A O 1
ATOM 2293 N N . PHE A 1 300 ? -3.369 -9.387 9.793 1.00 98.25 300 PHE A N 1
ATOM 2294 C CA . PHE A 1 300 ? -2.334 -9.741 10.761 1.00 98.25 300 PHE A CA 1
ATOM 2295 C C . PHE A 1 300 ? -2.195 -8.637 11.801 1.00 98.25 300 PHE A C 1
ATOM 2297 O O . PHE A 1 300 ? -2.264 -7.465 11.435 1.00 98.25 300 PHE A O 1
ATOM 2304 N N . ILE A 1 301 ? -1.920 -8.974 13.061 1.00 98.62 301 ILE A N 1
ATOM 2305 C CA . ILE A 1 301 ? -1.472 -7.969 14.035 1.00 98.62 301 ILE A CA 1
ATOM 2306 C C . ILE A 1 301 ? -0.069 -7.516 13.622 1.00 98.62 301 ILE A C 1
ATOM 2308 O O . ILE A 1 301 ? 0.887 -8.295 13.681 1.00 98.62 301 ILE A O 1
ATOM 2312 N N . VAL A 1 302 ? 0.046 -6.268 13.164 1.00 98.50 302 VAL A N 1
ATOM 2313 C CA . VAL A 1 302 ? 1.320 -5.676 12.742 1.00 98.50 302 VAL A CA 1
ATOM 2314 C C . VAL A 1 302 ? 1.922 -4.849 13.866 1.00 98.50 302 VAL A C 1
ATOM 2316 O O . VAL A 1 302 ? 3.090 -5.049 14.164 1.00 98.50 302 VAL A O 1
ATOM 2319 N N . ILE A 1 303 ? 1.142 -3.973 14.505 1.00 98.75 303 ILE A N 1
ATOM 2320 C CA . ILE A 1 303 ? 1.549 -3.230 15.709 1.00 98.75 303 ILE A CA 1
ATOM 2321 C C . ILE A 1 303 ? 0.537 -3.528 16.807 1.00 98.75 303 ILE A C 1
ATOM 2323 O O . ILE A 1 303 ? -0.669 -3.465 16.551 1.00 98.75 303 ILE A O 1
ATOM 2327 N N . ASP A 1 304 ? 1.032 -3.839 18.002 1.00 98.62 304 ASP A N 1
ATOM 2328 C CA . ASP A 1 304 ? 0.206 -4.068 19.187 1.00 98.62 304 ASP A CA 1
ATOM 2329 C C . ASP A 1 304 ? 0.189 -2.869 20.152 1.00 98.62 304 ASP A C 1
ATOM 2331 O O . ASP A 1 304 ? 0.907 -1.876 19.993 1.00 98.62 304 ASP A O 1
ATOM 2335 N N . ASP A 1 305 ? -0.626 -2.998 21.192 1.00 98.50 305 ASP A N 1
ATOM 2336 C CA . ASP A 1 305 ? -0.812 -2.048 22.291 1.00 98.50 305 ASP A CA 1
ATOM 2337 C C . ASP A 1 305 ? 0.374 -1.972 23.270 1.00 98.50 305 ASP A C 1
ATOM 2339 O O . ASP A 1 305 ? 0.305 -1.272 24.280 1.00 98.50 305 ASP A O 1
ATOM 2343 N N . LYS A 1 306 ? 1.463 -2.699 22.999 1.00 98.00 306 LYS A N 1
ATOM 2344 C CA . LYS A 1 306 ? 2.648 -2.825 23.865 1.00 98.00 306 LYS A CA 1
ATOM 2345 C C . LYS A 1 306 ? 3.901 -2.250 23.201 1.00 98.00 306 LYS A C 1
ATOM 2347 O O . LYS A 1 306 ? 4.989 -2.302 23.773 1.00 98.00 306 LYS A O 1
ATOM 2352 N N . GLY A 1 307 ? 3.763 -1.690 21.997 1.00 92.75 307 GLY A N 1
ATOM 2353 C CA . GLY A 1 307 ? 4.869 -1.122 21.231 1.00 92.75 307 GLY A CA 1
ATOM 2354 C C . GLY A 1 307 ? 5.711 -2.166 20.496 1.00 92.75 307 GLY A C 1
ATOM 2355 O O . GLY A 1 307 ? 6.856 -1.875 20.131 1.00 92.75 307 GLY A O 1
ATOM 2356 N N . ASN A 1 308 ? 5.176 -3.366 20.264 1.00 97.69 308 ASN A N 1
ATOM 2357 C CA . ASN A 1 308 ? 5.775 -4.334 19.353 1.00 97.69 308 ASN A CA 1
ATOM 2358 C C . ASN A 1 308 ? 5.341 -4.042 17.915 1.00 97.69 308 ASN A C 1
ATOM 2360 O O . ASN A 1 308 ? 4.265 -3.506 17.662 1.00 97.69 308 ASN A O 1
ATOM 2364 N N . ASP A 1 309 ? 6.197 -4.401 16.960 1.00 97.56 309 ASP A N 1
ATOM 2365 C CA . ASP A 1 309 ? 5.945 -4.202 15.536 1.00 97.56 309 ASP A CA 1
ATOM 2366 C C . ASP A 1 309 ? 6.552 -5.359 14.736 1.00 97.56 309 ASP A C 1
ATOM 2368 O O . ASP A 1 309 ? 7.741 -5.661 14.872 1.00 97.56 309 ASP A O 1
ATOM 2372 N N . PHE A 1 310 ? 5.727 -5.990 13.897 1.00 95.12 310 PHE A N 1
ATOM 2373 C CA . PHE A 1 310 ? 6.082 -7.072 12.978 1.00 95.12 310 PHE A CA 1
ATOM 2374 C C . PHE A 1 310 ? 7.370 -6.774 12.203 1.00 95.12 310 PHE A C 1
ATOM 2376 O O . PHE A 1 310 ? 8.204 -7.659 12.019 1.00 95.12 310 PHE A O 1
ATOM 2383 N N . PHE A 1 311 ? 7.526 -5.538 11.724 1.00 93.94 311 PHE A N 1
ATOM 2384 C CA . PHE A 1 311 ? 8.587 -5.142 10.800 1.00 93.94 311 PHE A CA 1
ATOM 2385 C C . PHE A 1 311 ? 9.819 -4.548 11.495 1.00 93.94 311 PHE A C 1
ATOM 2387 O O . PHE A 1 311 ? 10.817 -4.260 10.827 1.00 93.94 311 PHE A O 1
ATOM 2394 N N . LYS A 1 312 ? 9.793 -4.391 12.826 1.00 89.75 312 LYS A N 1
ATOM 2395 C CA . LYS A 1 312 ? 10.894 -3.789 13.595 1.00 89.75 312 LYS A CA 1
ATOM 2396 C C . LYS A 1 312 ? 12.188 -4.592 13.491 1.00 89.75 312 LYS A C 1
ATOM 2398 O O . LYS A 1 312 ? 13.245 -4.009 13.281 1.00 89.75 312 LYS A O 1
ATOM 2403 N N . GLU A 1 313 ? 12.105 -5.921 13.569 1.00 83.44 313 GLU A N 1
ATOM 2404 C CA . GLU A 1 313 ? 13.265 -6.823 13.434 1.00 83.44 313 GLU A CA 1
ATOM 2405 C C . GLU A 1 313 ? 13.914 -6.748 12.041 1.00 83.44 313 GLU A C 1
ATOM 2407 O O . GLU A 1 313 ? 15.075 -7.111 11.876 1.00 83.44 313 GLU A O 1
ATOM 2412 N N . LEU A 1 314 ? 13.182 -6.238 11.045 1.00 83.81 314 LEU A N 1
ATOM 2413 C CA . LEU A 1 314 ? 13.660 -6.039 9.677 1.00 83.81 314 LEU A CA 1
ATOM 2414 C C . LEU A 1 314 ? 14.192 -4.614 9.435 1.00 83.81 314 LEU A C 1
ATOM 2416 O O . LEU A 1 314 ? 14.520 -4.281 8.301 1.00 83.81 314 LEU A O 1
ATOM 2420 N N . ASN A 1 315 ? 14.277 -3.771 10.474 1.00 79.56 315 ASN A N 1
ATOM 2421 C CA . ASN A 1 315 ? 14.615 -2.342 10.389 1.00 79.56 315 ASN A CA 1
ATOM 2422 C C . ASN A 1 315 ? 13.682 -1.541 9.459 1.00 79.56 315 ASN A C 1
ATOM 2424 O O . ASN A 1 315 ? 14.110 -0.606 8.783 1.00 79.56 315 ASN A O 1
ATOM 2428 N N . LEU A 1 316 ? 12.400 -1.916 9.418 1.00 69.75 316 LEU A N 1
ATOM 2429 C CA . LEU A 1 316 ? 11.381 -1.300 8.561 1.00 69.75 316 LEU A CA 1
ATOM 2430 C C . LEU A 1 316 ? 10.234 -0.636 9.348 1.00 69.75 316 LEU A C 1
ATOM 2432 O O . LEU A 1 316 ? 9.245 -0.248 8.726 1.00 69.75 316 LEU A O 1
ATOM 2436 N N . GLY A 1 317 ? 10.351 -0.491 10.675 1.00 52.69 317 GLY A N 1
ATOM 2437 C CA . GLY A 1 317 ? 9.314 0.067 11.564 1.00 52.69 317 GLY A CA 1
ATOM 2438 C C . GLY A 1 317 ? 9.815 1.087 12.581 1.00 52.69 317 GLY A C 1
ATOM 2439 O O . GLY A 1 317 ? 10.819 0.815 13.280 1.00 52.69 317 GLY A O 1
#

Foldseek 3Di:
DQWAKEKEKADADQVRRVVVSVCVQLVVCVPAACDDDPVFAKHWPVVVFVVVLVVQQVLQCAQQQGHGRNYPTYTYMYGHHDPPDIDMDMDIDDLPSDDKDWDQDPVGTDIHDDDPCPVVVDDDDPPVPPDPDEAEQELVDFPVVSLVVQQVDDFQHKYFYFFKAKEAEDVRLVVQVVCVVVVHARDPNQQGHAYFHWFFDDADPPFQGHQIAFDDPASCLVRQLVQLVRNGNQEYEGGDDYDLSNLVSCLVSFGFYKHANGDPSVCCRHPWWRHKAFDADCVVPRRGIIMTGTGRGIITGQHGNNSDGSCVVSVRD

Secondary structure (DSSP, 8-state):
--EEEEEEEEESSHHHHHHHHHHHHTTTTTTS-SS--TT---EE-HHHHHHHHHHHHHTSBBTTTBBS-SEEEEEEEEEEE-TT---EEEEEE-SS-----EEEETTEEEE----S-GGGGPPPP-GGGS-S--EEEE-SS-HHHHHHHHTTS-TT-EEEEEEEEEE--HHHHHHHHHHHHTTPPPPHHHHHS-EE-B-PPPPPTT-S----PBPBGGGGHHHHHHHHHTT--SEEEEBS---HHHHHHHHHHT-EEEEPPSS-HHHIIIIIEEEEEEEE-GGGGGGSEEEEEEEEEEEEEEE-TTS-BTTGGGT--

Sequence (317 aa):
PPYHLAIVIGGTSAEMNLKTVKLASTRYLDGLPTKGSEDGHAFRDLELEAEIHKATQATGVGAQFGGKYFCHDVRVIRLPRHGASLPIGLGVSCSADRQALGKITKDGIFLEKLETDPGKYMPEIDEAALSEHVVKVDLNQPMSDILAELTKHPVKTRLSLTGPIIVARDLAHAKIRERLENGEPMPDYFKNHPIYYAGPAKTPEGYASGSFGPTTAGRMDSYVDQFQSFGGSMVMLAKGNRSRQVRDACARHHGFYLGSIGGPAARLAQDCIKKVEVVEYPELGMEAIWRIEVVDFPAFIVIDDKGNDFFKELNLG

pLDDT: mean 96.76, std 6.21, range [52.69, 98.94]

Mean predicted aligned error: 3.58 Å